Protein 1IFC (pdb70)

GO terms:
  GO:0005324 long-chain fatty acid transmembrane transporter activity (F, IDA)
  GO:0005504 fatty acid binding (F, IDA)
  GO:0045179 apical cortex (C, IDA)
  GO:0005902 microvillus (C, IDA)
  GO:0015908 fatty acid transport (P, IEP)
  GO:0015909 long-chain fatty acid transport (P, IDA)
  GO:0050892 intestinal absorption (P, IDA)
  GO:0006631 fatty acid metabolic process (P, IDA)
  GO:0005504 fatty acid binding (F, TAS)
  GO:0005504 fatty acid binding (F, IPI)
  GO:0036041 long-chain fatty acid binding (F, IDA)

Sequence (131 aa):
AAFFDDGGTTWWKKVVDDRRNNEENNYYEEKKFFMMEEKKMMGGIINNVVVVKKRRKKLLGGAAHHDDNNLLKKLLTTIITTQQEEGGNNKKFFTTVVKKEESSSSNNFFRRNNIIDDVVVVFFEELLGGVVDDFFAAYYSSLLAADDGGTTEELLTTGGTTWWTTMMEEGGNNKKLLVVGGKKFFKKRRVVDDNNGGKKEELLIIAAVVRREEIISSGGNNEELLIIQQTTYYTTYYEEGGVVEEAAKKRRIIFFKKKKEE

Structure (mmCIF, N/CA/C/O backbone):
data_1IFC
#
_entry.id   1IFC
#
_cell.length_a   35.830
_cell.length_b   51.420
_cell.length_c   31.340
_cell.angle_alpha   90.00
_cell.angle_beta   91.44
_cell.angle_gamma   90.00
#
_symmetry.space_group_name_H-M   'P 1 21 1'
#
loop_
_entity.id
_entity.type
_entity.pdbx_description
1 polymer 'INTESTINAL FATTY ACID BINDING PROTEIN'
2 water water
#
loop_
_atom_site.group_PDB
_atom_site.id
_atom_site.type_symbol
_atom_site.label_atom_id
_atom_site.label_alt_id
_atom_site.label_comp_id
_atom_site.label_asym_id
_atom_site.label_entity_id
_atom_site.label_seq_id
_atom_site.pdbx_PDB_ins_code
_atom_site.Cartn_x
_atom_site.Cartn_y
_atom_site.Cartn_z
_atom_site.occupancy
_atom_site.B_iso_or_equiv
_atom_site.auth_seq_id
_atom_site.auth_comp_id
_atom_site.auth_asym_id
_atom_site.auth_atom_id
_atom_site.pdbx_PDB_model_num
ATOM 1 N N A ALA A 1 2 ? -8.122 -3.691 11.350 0.52 65.46 1 ALA A N 1
ATOM 2 N N B ALA A 1 2 ? -8.119 -3.681 11.356 0.48 66.14 1 ALA A N 1
ATOM 3 C CA A ALA A 1 2 ? -7.159 -4.586 10.739 0.52 29.68 1 ALA A CA 1
ATOM 4 C CA B ALA A 1 2 ? -7.160 -4.581 10.758 0.48 29.57 1 ALA A CA 1
ATOM 5 C C A ALA A 1 2 ? -5.927 -3.707 10.485 0.49 14.63 1 ALA A C 1
ATOM 6 C C B ALA A 1 2 ? -5.927 -3.707 10.485 0.49 14.64 1 ALA A C 1
ATOM 7 O O A ALA A 1 2 ? -5.602 -3.002 11.425 0.45 19.87 1 ALA A O 1
ATOM 8 O O B ALA A 1 2 ? -5.598 -3.002 11.422 0.45 19.89 1 ALA A O 1
ATOM 11 N N A PHE A 1 3 ? -5.295 -3.645 9.285 0.52 14.33 2 PHE A N 1
ATOM 12 N N B PHE A 1 3 ? -5.299 -3.645 9.285 0.48 14.31 2 PHE A N 1
ATOM 13 C CA A PHE A 1 3 ? -4.171 -2.684 9.085 0.52 10.59 2 PHE A CA 1
ATOM 14 C CA B PHE A 1 3 ? -4.171 -2.684 9.085 0.48 10.61 2 PHE A CA 1
ATOM 15 C C A PHE A 1 3 ? -4.631 -1.331 8.521 0.50 10.70 2 PHE A C 1
ATOM 16 C C B PHE A 1 3 ? -4.631 -1.331 8.521 0.50 10.71 2 PHE A C 1
ATOM 17 O O A PHE A 1 3 ? -3.900 -0.355 8.502 0.52 11.00 2 PHE A O 1
ATOM 18 O O B PHE A 1 3 ? -3.900 -0.355 8.502 0.48 11.00 2 PHE A O 1
ATOM 33 N N A ASP A 1 4 ? -5.869 -1.259 8.017 0.46 11.12 3 ASP A N 1
ATOM 34 N N B ASP A 1 4 ? -5.869 -1.259 8.017 0.46 11.12 3 ASP A N 1
ATOM 35 C CA A ASP A 1 4 ? -6.408 -0.062 7.359 0.46 10.70 3 ASP A CA 1
ATOM 36 C CA B ASP A 1 4 ? -6.408 -0.062 7.359 0.46 10.70 3 ASP A CA 1
ATOM 37 C C A ASP A 1 4 ? -6.397 1.167 8.208 0.45 11.08 3 ASP A C 1
ATOM 38 C C B ASP A 1 4 ? -6.397 1.167 8.208 0.45 11.08 3 ASP A C 1
ATOM 39 O O A ASP A 1 4 ? -6.797 1.137 9.376 0.48 13.52 3 ASP A O 1
ATOM 40 O O B ASP A 1 4 ? -6.797 1.137 9.376 0.48 13.52 3 ASP A O 1
ATOM 49 N N A GLY A 1 5 ? -5.980 2.283 7.622 0.48 10.07 4 GLY A N 1
ATOM 50 N N B GLY A 1 5 ? -5.980 2.283 7.622 0.48 10.08 4 GLY A N 1
ATOM 51 C CA A GLY A 1 5 ? -6.028 3.491 8.414 0.45 10.33 4 GLY A CA 1
ATOM 52 C CA B GLY A 1 5 ? -6.028 3.486 8.414 0.45 10.32 4 GLY A CA 1
ATOM 53 C C A GLY A 1 5 ? -4.707 4.242 8.555 0.45 7.78 4 GLY A C 1
ATOM 54 C C B GLY A 1 5 ? -4.707 4.242 8.555 0.45 7.78 4 GLY A C 1
ATOM 55 O O A GLY A 1 5 ? -3.726 3.862 7.932 0.48 9.38 4 GLY A O 1
ATOM 56 O O B GLY A 1 5 ? -3.726 3.862 7.932 0.48 9.38 4 GLY A O 1
ATOM 57 N N A THR A 1 6 ? -4.745 5.265 9.373 0.49 7.77 5 THR A N 1
ATOM 58 N N B THR A 1 6 ? -4.745 5.265 9.370 0.49 7.77 5 THR A N 1
ATOM 59 C CA A THR A 1 6 ? -3.590 6.119 9.643 0.50 7.98 5 THR A CA 1
ATOM 60 C CA B THR A 1 6 ? -3.590 6.119 9.639 0.50 8.00 5 THR A CA 1
ATOM 61 C C A THR A 1 6 ? -3.068 5.831 10.999 0.49 9.32 5 THR A C 1
ATOM 62 C C B THR A 1 6 ? -3.072 5.841 10.996 0.49 9.26 5 THR A C 1
ATOM 63 O O A THR A 1 6 ? -3.837 5.738 11.951 0.48 10.31 5 THR A O 1
ATOM 64 O O B THR A 1 6 ? -3.840 5.738 11.951 0.48 10.31 5 THR A O 1
ATOM 71 N N A TRP A 1 7 ? -1.759 5.651 11.071 0.49 7.89 6 TRP A N 1
ATOM 72 N N B TRP A 1 7 ? -1.766 5.682 11.071 0.49 7.79 6 TRP A N 1
ATOM 73 C CA A TRP A 1 7 ? -1.053 5.286 12.296 0.53 7.86 6 TRP A CA 1
ATOM 74 C CA B TRP A 1 7 ? -1.074 5.332 12.305 0.47 8.00 6 TRP A CA 1
ATOM 75 C C A TRP A 1 7 ? 0.050 6.299 12.528 0.49 9.15 6 TRP A C 1
ATOM 76 C C B TRP A 1 7 ? 0.046 6.319 12.528 0.49 9.13 6 TRP A C 1
ATOM 77 O O A TRP A 1 7 ? 0.722 6.664 11.569 0.47 10.73 6 TRP A O 1
ATOM 78 O O B TRP A 1 7 ? 0.726 6.669 11.566 0.47 10.73 6 TRP A O 1
ATOM 99 N N A LYS A 1 8 ? 0.247 6.746 13.768 0.47 8.39 7 LYS A N 1
ATOM 100 N N B LYS A 1 8 ? 0.243 6.762 13.765 0.47 8.42 7 LYS A N 1
ATOM 101 C CA A LYS A 1 8 ? 1.294 7.728 14.066 0.49 7.26 7 LYS A CA 1
ATOM 102 C CA B LYS A 1 8 ? 1.301 7.728 14.066 0.49 7.24 7 LYS A CA 1
ATOM 103 C C A LYS A 1 8 ? 2.189 7.142 15.137 0.50 7.79 7 LYS A C 1
ATOM 104 C C B LYS A 1 8 ? 2.193 7.142 15.137 0.50 7.80 7 LYS A C 1
ATOM 105 O O A LYS A 1 8 ? 1.740 6.597 16.137 0.53 8.03 7 LYS A O 1
ATOM 106 O O B LYS A 1 8 ? 1.740 6.597 16.140 0.47 8.03 7 LYS A O 1
ATOM 117 N N A VAL A 1 9 ? 3.502 7.235 14.924 0.51 7.86 8 VAL A N 1
ATOM 118 N N B VAL A 1 9 ? 3.502 7.235 14.924 0.49 7.85 8 VAL A N 1
ATOM 119 C CA A VAL A 1 9 ? 4.409 6.633 15.861 0.48 6.24 8 VAL A CA 1
ATOM 120 C CA B VAL A 1 9 ? 4.408 6.633 15.864 0.48 6.24 8 VAL A CA 1
ATOM 121 C C A VAL A 1 9 ? 4.252 7.183 17.271 0.44 7.59 8 VAL A C 1
ATOM 122 C C B VAL A 1 9 ? 4.252 7.183 17.271 0.44 7.59 8 VAL A C 1
ATOM 123 O O A VAL A 1 9 ? 4.141 8.386 17.421 0.48 10.19 8 VAL A O 1
ATOM 124 O O B VAL A 1 9 ? 4.141 8.386 17.421 0.48 10.19 8 VAL A O 1
ATOM 131 N N A ASP A 1 10 ? 4.273 6.304 18.264 0.50 7.25 9 ASP A N 1
ATOM 132 N N B ASP A 1 10 ? 4.273 6.304 18.264 0.50 7.25 9 ASP A N 1
ATOM 133 C CA A ASP A 1 10 ? 4.103 6.705 19.652 0.51 9.57 9 ASP A CA 1
ATOM 134 C CA B ASP A 1 10 ? 4.103 6.705 19.652 0.49 9.57 9 ASP A CA 1
ATOM 135 C C A ASP A 1 10 ? 5.380 6.520 20.466 0.44 13.06 9 ASP A C 1
ATOM 136 C C B ASP A 1 10 ? 5.380 6.520 20.466 0.44 13.06 9 ASP A C 1
ATOM 137 O O A ASP A 1 10 ? 5.777 7.389 21.230 0.49 14.11 9 ASP A O 1
ATOM 138 O O B ASP A 1 10 ? 5.777 7.389 21.230 0.49 14.11 9 ASP A O 1
ATOM 147 N N A ARG A 1 11 ? 6.018 5.374 20.306 0.50 8.97 10 ARG A N 1
ATOM 148 N N B ARG A 1 11 ? 6.018 5.374 20.306 0.50 8.97 10 ARG A N 1
ATOM 149 C CA A ARG A 1 11 ? 7.192 5.122 21.068 0.51 9.13 10 ARG A CA 1
ATOM 150 C CA B ARG A 1 11 ? 7.192 5.122 21.068 0.49 9.13 10 ARG A CA 1
ATOM 151 C C A ARG A 1 11 ? 8.050 4.088 20.381 0.49 8.75 10 ARG A C 1
ATOM 152 C C B ARG A 1 11 ? 8.050 4.088 20.381 0.49 8.75 10 ARG A C 1
ATOM 153 O O A ARG A 1 11 ? 7.591 3.312 19.526 0.51 10.27 10 ARG A O 1
ATOM 154 O O B ARG A 1 11 ? 7.591 3.312 19.526 0.49 10.27 10 ARG A O 1
ATOM 169 N N A ASN A 1 12 ? 9.305 4.083 20.779 0.52 8.06 11 ASN A N 1
ATOM 170 N N B ASN A 1 12 ? 9.305 4.083 20.779 0.48 8.06 11 ASN A N 1
ATOM 171 C CA A ASN A 1 12 ? 10.246 3.163 20.193 0.49 7.12 11 ASN A CA 1
ATOM 172 C CA B ASN A 1 12 ? 10.246 3.163 20.193 0.49 7.12 11 ASN A CA 1
ATOM 173 C C A ASN A 1 12 ? 10.910 2.325 21.271 0.47 6.69 11 ASN A C 1
ATOM 174 C C B ASN A 1 12 ? 10.910 2.325 21.271 0.47 6.69 11 ASN A C 1
ATOM 175 O O A ASN A 1 12 ? 10.977 2.757 22.440 0.47 8.72 11 ASN A O 1
ATOM 176 O O B ASN A 1 12 ? 10.977 2.757 22.440 0.47 8.72 11 ASN A O 1
ATOM 185 N N A GLU A 1 13 ? 11.436 1.188 20.870 0.51 6.62 12 GLU A N 1
ATOM 186 N N B GLU A 1 13 ? 11.436 1.188 20.873 0.49 6.62 12 GLU A N 1
ATOM 187 C CA A GLU A 1 13 ? 12.201 0.335 21.779 0.48 8.35 12 GLU A CA 1
ATOM 188 C CA B GLU A 1 13 ? 12.201 0.335 21.779 0.48 8.35 12 GLU A CA 1
ATOM 189 C C A GLU A 1 13 ? 13.484 -0.066 21.052 0.51 8.77 12 GLU A C 1
ATOM 190 C C B GLU A 1 13 ? 13.484 -0.066 21.052 0.49 8.77 12 GLU A C 1
ATOM 191 O O A GLU A 1 13 ? 13.433 -0.627 19.968 0.52 8.79 12 GLU A O 1
ATOM 192 O O B GLU A 1 13 ? 13.433 -0.627 19.968 0.48 8.79 12 GLU A O 1
ATOM 203 N N A ASN A 1 14 ? 14.631 0.289 21.616 0.51 7.27 13 ASN A N 1
ATOM 204 N N B ASN A 1 14 ? 14.631 0.289 21.616 0.49 7.27 13 ASN A N 1
ATOM 205 C CA A ASN A 1 14 ? 15.938 -0.056 21.074 0.48 7.52 13 ASN A CA 1
ATOM 206 C CA B ASN A 1 14 ? 15.938 -0.056 21.074 0.48 7.51 13 ASN A CA 1
ATOM 207 C C A ASN A 1 14 ? 16.194 0.458 19.664 0.48 7.79 13 ASN A C 1
ATOM 208 C C B ASN A 1 14 ? 16.194 0.458 19.664 0.48 7.79 13 ASN A C 1
ATOM 209 O O A ASN A 1 14 ? 17.056 -0.056 18.965 0.50 8.95 13 ASN A O 1
ATOM 210 O O B ASN A 1 14 ? 17.056 -0.056 18.965 0.50 8.95 13 ASN A O 1
ATOM 219 N N A TYR A 1 15 ? 15.478 1.517 19.247 0.53 7.75 14 TYR A N 1
ATOM 220 N N B TYR A 1 15 ? 15.478 1.512 19.247 0.47 7.76 14 TYR A N 1
ATOM 221 C CA A TYR A 1 15 ? 15.636 2.016 17.894 0.51 8.72 14 TYR A CA 1
ATOM 222 C CA B TYR A 1 15 ? 15.633 2.006 17.891 0.49 8.70 14 TYR A CA 1
ATOM 223 C C A TYR A 1 15 ? 16.984 2.659 17.587 0.51 8.03 14 TYR A C 1
ATOM 224 C C B TYR A 1 15 ? 16.976 2.654 17.587 0.49 8.04 14 TYR A C 1
ATOM 225 O O A TYR A 1 15 ? 17.541 2.458 16.516 0.51 8.80 14 TYR A O 1
ATOM 226 O O B TYR A 1 15 ? 17.538 2.463 16.516 0.49 8.79 14 TYR A O 1
ATOM 243 N N A GLU A 1 16 ? 17.530 3.415 18.533 0.52 10.06 15 GLU A N 1
ATOM 244 N N B GLU A 1 16 ? 17.501 3.420 18.536 0.48 9.90 15 GLU A N 1
ATOM 245 C CA A GLU A 1 16 ? 18.836 4.001 18.289 0.50 9.78 15 GLU A CA 1
ATOM 246 C CA B GLU A 1 16 ? 18.790 4.032 18.279 0.50 9.49 15 GLU A CA 1
ATOM 247 C C A GLU A 1 16 ? 19.936 2.926 18.204 0.51 10.99 15 GLU A C 1
ATOM 248 C C B GLU A 1 16 ? 19.907 2.998 18.085 0.49 11.35 15 GLU A C 1
ATOM 249 O O A GLU A 1 16 ? 20.922 3.080 17.499 0.52 11.07 15 GLU A O 1
ATOM 250 O O B GLU A 1 16 ? 20.696 3.168 17.164 0.48 10.22 15 GLU A O 1
ATOM 261 N N A LYS A 1 17 ? 19.775 1.810 18.925 0.50 10.85 16 LYS A N 1
ATOM 262 N N B LYS A 1 17 ? 19.956 1.954 18.944 0.50 10.94 16 LYS A N 1
ATOM 263 C CA A LYS A 1 17 ? 20.754 0.731 18.809 0.53 10.59 16 LYS A CA 1
ATOM 264 C CA B LYS A 1 17 ? 20.946 0.864 18.831 0.47 10.66 16 LYS A CA 1
ATOM 265 C C A LYS A 1 17 ? 20.710 0.093 17.427 0.53 12.66 16 LYS A C 1
ATOM 266 C C B LYS A 1 17 ? 20.801 0.196 17.515 0.47 10.39 16 LYS A C 1
ATOM 267 O O A LYS A 1 17 ? 21.732 -0.277 16.876 0.49 10.34 16 LYS A O 1
ATOM 268 O O B LYS A 1 17 ? 21.743 -0.241 16.867 0.49 10.36 16 LYS A O 1
ATOM 279 N N A PHE A 1 18 ? 19.511 -0.056 16.816 0.50 7.99 17 PHE A N 1
ATOM 280 N N B PHE A 1 18 ? 19.542 0.031 17.127 0.50 9.19 17 PHE A N 1
ATOM 281 C CA A PHE A 1 18 ? 19.331 -0.617 15.476 0.50 6.90 17 PHE A CA 1
ATOM 282 C CA B PHE A 1 18 ? 19.296 -0.575 15.867 0.50 7.17 17 PHE A CA 1
ATOM 283 C C A PHE A 1 18 ? 19.977 0.278 14.401 0.49 7.84 17 PHE A C 1
ATOM 284 C C B PHE A 1 18 ? 19.925 0.304 14.783 0.49 6.73 17 PHE A C 1
ATOM 285 O O A PHE A 1 18 ? 20.713 -0.164 13.496 0.51 7.50 17 PHE A O 1
ATOM 286 O O B PHE A 1 18 ? 20.645 -0.205 13.922 0.49 7.80 17 PHE A O 1
ATOM 301 N N A MET A 1 19 ? 19.701 1.574 14.504 0.51 6.56 18 MET A N 1
ATOM 302 N N B MET A 1 19 ? 19.678 1.625 14.824 0.49 6.36 18 MET A N 1
ATOM 303 C CA A MET A 1 19 ? 20.261 2.566 13.609 0.49 8.08 18 MET A CA 1
ATOM 304 C CA B MET A 1 19 ? 20.246 2.494 13.787 0.49 7.15 18 MET A CA 1
ATOM 305 C C A MET A 1 19 ? 21.780 2.576 13.715 0.48 6.75 18 MET A C 1
ATOM 306 C C B MET A 1 19 ? 21.760 2.530 13.796 0.48 6.97 18 MET A C 1
ATOM 307 O O A MET A 1 19 ? 22.471 2.592 12.709 0.49 9.01 18 MET A O 1
ATOM 308 O O B MET A 1 19 ? 22.395 2.597 12.750 0.49 8.81 18 MET A O 1
ATOM 317 N N A GLU A 1 20 ? 22.269 2.489 14.934 0.52 8.53 19 GLU A N 1
ATOM 318 N N B GLU A 1 20 ? 22.293 2.443 14.981 0.48 8.69 19 GLU A N 1
ATOM 319 C CA A GLU A 1 20 ? 23.722 2.412 15.115 0.52 11.04 19 GLU A CA 1
ATOM 320 C CA B GLU A 1 20 ? 23.743 2.407 15.115 0.48 10.86 19 GLU A CA 1
ATOM 321 C C A GLU A 1 20 ? 24.292 1.193 14.398 0.52 10.30 19 GLU A C 1
ATOM 322 C C B GLU A 1 20 ? 24.306 1.188 14.395 0.48 10.37 19 GLU A C 1
ATOM 323 O O A GLU A 1 20 ? 25.303 1.275 13.696 0.52 10.86 19 GLU A O 1
ATOM 324 O O B GLU A 1 20 ? 25.307 1.275 13.690 0.48 10.83 19 GLU A O 1
ATOM 335 N N A LYS A 1 21 ? 23.640 0.047 14.542 0.50 9.29 20 LYS A N 1
ATOM 336 N N B LYS A 1 21 ? 23.643 0.052 14.539 0.50 9.30 20 LYS A N 1
ATOM 337 C CA A LYS A 1 21 ? 24.076 -1.187 13.890 0.46 10.23 20 LYS A CA 1
ATOM 338 C CA B LYS A 1 21 ? 24.076 -1.182 13.890 0.46 10.23 20 LYS A CA 1
ATOM 339 C C A LYS A 1 21 ? 24.065 -1.069 12.371 0.47 12.40 20 LYS A C 1
ATOM 340 C C B LYS A 1 21 ? 24.065 -1.069 12.371 0.47 12.40 20 LYS A C 1
ATOM 341 O O A LYS A 1 21 ? 24.916 -1.619 11.669 0.51 12.63 20 LYS A O 1
ATOM 342 O O B LYS A 1 21 ? 24.916 -1.619 11.673 0.49 12.63 20 LYS A O 1
ATOM 353 N N A MET A 1 22 ? 23.095 -0.313 11.845 0.47 10.02 21 MET A N 1
ATOM 354 N N B MET A 1 22 ? 23.095 -0.313 11.845 0.47 10.02 21 MET A N 1
ATOM 355 C CA A MET A 1 22 ? 22.913 -0.087 10.423 0.48 9.21 21 MET A CA 1
ATOM 356 C CA B MET A 1 22 ? 22.913 -0.087 10.423 0.48 9.21 21 MET A CA 1
ATOM 357 C C A MET A 1 22 ? 23.969 0.843 9.805 0.47 15.28 21 MET A C 1
ATOM 358 C C B MET A 1 22 ? 23.969 0.843 9.805 0.47 15.28 21 MET A C 1
ATOM 359 O O A MET A 1 22 ? 24.063 0.905 8.581 0.48 16.82 21 MET A O 1
ATOM 360 O O B MET A 1 22 ? 24.063 0.905 8.581 0.48 16.82 21 MET A O 1
ATOM 369 N N A GLY A 1 23 ? 24.702 1.558 10.667 0.49 12.17 22 GLY A N 1
ATOM 370 N N B GLY A 1 23 ? 24.702 1.558 10.667 0.49 12.17 22 GLY A N 1
ATOM 371 C CA A GLY A 1 23 ? 25.753 2.499 10.257 0.50 11.70 22 GLY A CA 1
ATOM 372 C CA B GLY A 1 23 ? 25.753 2.499 10.257 0.50 11.70 22 GLY A CA 1
ATOM 373 C C A GLY A 1 23 ? 25.321 3.964 10.291 0.44 13.47 22 GLY A C 1
ATOM 374 C C B GLY A 1 23 ? 25.321 3.964 10.291 0.44 13.47 22 GLY A C 1
ATOM 375 O O A GLY A 1 23 ? 25.960 4.833 9.686 0.44 16.27 22 GLY A O 1
ATOM 376 O O B GLY A 1 23 ? 25.960 4.833 9.686 0.44 16.27 22 GLY A O 1
ATOM 377 N N A ILE A 1 24 ? 24.238 4.288 10.993 0.50 10.56 23 ILE A N 1
ATOM 378 N N B ILE A 1 24 ? 24.238 4.288 10.993 0.50 10.56 23 ILE A N 1
ATOM 379 C CA A ILE A 1 24 ? 23.756 5.656 11.046 0.51 13.39 23 ILE A CA 1
ATOM 380 C CA B ILE A 1 24 ? 23.756 5.656 11.046 0.49 13.39 23 ILE A CA 1
ATOM 381 C C A ILE A 1 24 ? 24.434 6.438 12.139 0.47 10.75 23 ILE A C 1
ATOM 382 C C B ILE A 1 24 ? 24.434 6.438 12.139 0.47 10.75 23 ILE A C 1
ATOM 383 O O A ILE A 1 24 ? 24.588 5.949 13.258 0.49 12.44 23 ILE A O 1
ATOM 384 O O B ILE A 1 24 ? 24.588 5.949 13.258 0.49 12.44 23 ILE A O 1
ATOM 393 N N A ASN A 1 25 ? 24.873 7.672 11.835 0.46 12.27 24 ASN A N 1
ATOM 394 N N B ASN A 1 25 ? 24.873 7.672 11.835 0.46 12.27 24 ASN A N 1
ATOM 395 C CA A ASN A 1 25 ? 25.578 8.458 12.822 0.51 10.47 24 ASN A CA 1
ATOM 396 C CA B ASN A 1 25 ? 25.578 8.458 12.822 0.49 10.47 24 ASN A CA 1
ATOM 397 C C A ASN A 1 25 ? 24.741 8.993 13.953 0.48 13.76 24 ASN A C 1
ATOM 398 C C B ASN A 1 25 ? 24.741 8.993 13.953 0.48 13.76 24 ASN A C 1
ATOM 399 O O A ASN A 1 25 ? 23.522 9.055 13.865 0.50 12.33 24 ASN A O 1
ATOM 400 O O B ASN A 1 25 ? 23.522 9.055 13.865 0.50 12.33 24 ASN A O 1
ATOM 409 N N A VAL A 1 26 ? 25.409 9.379 15.021 0.49 11.73 25 VAL A N 1
ATOM 410 N N B VAL A 1 26 ? 25.409 9.379 15.021 0.49 11.73 25 VAL A N 1
ATOM 411 C CA A VAL A 1 26 ? 24.756 9.841 16.227 0.45 13.00 25 VAL A CA 1
ATOM 412 C CA B VAL A 1 26 ? 24.756 9.841 16.227 0.45 13.00 25 VAL A CA 1
ATOM 413 C C A VAL A 1 26 ? 23.659 10.890 16.046 0.44 14.16 25 VAL A C 1
ATOM 414 C C B VAL A 1 26 ? 23.659 10.890 16.046 0.44 14.16 25 VAL A C 1
ATOM 415 O O A VAL A 1 26 ? 22.556 10.746 16.581 0.49 14.18 25 VAL A O 1
ATOM 416 O O B VAL A 1 26 ? 22.556 10.746 16.581 0.49 14.18 25 VAL A O 1
ATOM 423 N N A VAL A 1 27 ? 23.966 11.955 15.313 0.49 12.20 26 VAL A N 1
ATOM 424 N N B VAL A 1 27 ? 23.966 11.955 15.313 0.49 12.20 26 VAL A N 1
ATOM 425 C CA A VAL A 1 27 ? 23.028 13.034 15.087 0.53 12.94 26 VAL A CA 1
ATOM 426 C CA B VAL A 1 27 ? 23.028 13.034 15.087 0.47 12.94 26 VAL A CA 1
ATOM 427 C C A VAL A 1 27 ? 21.814 12.546 14.351 0.49 11.28 26 VAL A C 1
ATOM 428 C C B VAL A 1 27 ? 21.814 12.546 14.354 0.49 11.28 26 VAL A C 1
ATOM 429 O O A VAL A 1 27 ? 20.674 12.829 14.761 0.52 14.00 26 VAL A O 1
ATOM 430 O O B VAL A 1 27 ? 20.674 12.829 14.761 0.48 14.00 26 VAL A O 1
ATOM 437 N N A LYS A 1 28 ? 22.037 11.805 13.267 0.50 11.33 27 LYS A N 1
ATOM 438 N N B LYS A 1 28 ? 22.037 11.805 13.270 0.50 11.33 27 LYS A N 1
ATOM 439 C CA A LYS A 1 28 ? 20.963 11.296 12.471 0.53 10.26 27 LYS A CA 1
ATOM 440 C CA B LYS A 1 28 ? 20.963 11.296 12.474 0.47 10.28 27 LYS A CA 1
ATOM 441 C C A LYS A 1 28 ? 20.120 10.278 13.258 0.45 9.59 27 LYS A C 1
ATOM 442 C C B LYS A 1 28 ? 20.120 10.273 13.261 0.45 9.57 27 LYS A C 1
ATOM 443 O O A LYS A 1 28 ? 18.923 10.109 12.969 0.50 11.10 27 LYS A O 1
ATOM 444 O O B LYS A 1 28 ? 18.923 10.104 12.973 0.50 11.11 27 LYS A O 1
ATOM 455 N N A ARG A 1 29 ? 20.708 9.605 14.251 0.50 9.71 28 ARG A N 1
ATOM 456 N N B ARG A 1 29 ? 20.708 9.600 14.257 0.50 9.71 28 ARG A N 1
ATOM 457 C CA A ARG A 1 29 ? 19.940 8.669 15.065 0.52 8.96 28 ARG A CA 1
ATOM 458 C CA B 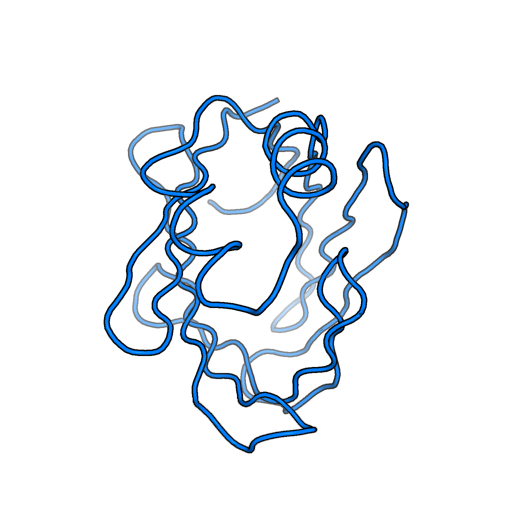ARG A 1 29 ? 19.939 8.664 15.071 0.48 8.98 28 ARG A CA 1
ATOM 459 C C A ARG A 1 29 ? 18.939 9.435 15.905 0.49 9.72 28 ARG A C 1
ATOM 460 C C B ARG A 1 29 ? 18.939 9.435 15.908 0.49 9.78 28 ARG A C 1
ATOM 461 O O A ARG A 1 29 ? 17.788 9.009 16.065 0.51 10.00 28 ARG A O 1
ATOM 462 O O B ARG A 1 29 ? 17.787 9.009 16.087 0.49 9.97 28 ARG A O 1
ATOM 477 N N A LYS A 1 30 ? 19.360 10.566 16.459 0.52 10.06 29 LYS A N 1
ATOM 478 N N B LYS A 1 30 ? 19.378 10.572 16.425 0.48 10.05 29 LYS A N 1
ATOM 479 C CA A LYS A 1 30 ? 18.460 11.394 17.268 0.50 9.39 29 LYS A CA 1
ATOM 480 C CA B LYS A 1 30 ? 18.539 11.461 17.236 0.50 9.94 29 LYS A CA 1
ATOM 481 C C A LYS A 1 30 ? 17.370 11.980 16.403 0.54 11.45 29 LYS A C 1
ATOM 482 C C B LYS A 1 30 ? 17.388 11.970 16.394 0.46 11.09 29 LYS A C 1
ATOM 483 O O A LYS A 1 30 ? 16.229 12.165 16.851 0.52 13.74 29 LYS A O 1
ATOM 484 O O B LYS A 1 30 ? 16.212 11.965 16.807 0.48 14.26 29 LYS A O 1
ATOM 495 N N A LEU A 1 31 ? 17.682 12.299 15.165 0.53 8.54 30 LEU A N 1
ATOM 496 N N B LEU A 1 31 ? 17.689 12.417 15.197 0.47 8.58 30 LEU A N 1
ATOM 497 C CA A LEU A 1 31 ? 16.661 12.829 14.282 0.48 10.09 30 LEU A CA 1
ATOM 498 C CA B LEU A 1 31 ? 16.649 12.880 14.304 0.48 10.01 30 LEU A CA 1
ATOM 499 C C A LEU A 1 31 ? 15.676 11.713 13.912 0.43 10.38 30 LEU A C 1
ATOM 500 C C B LEU A 1 31 ? 15.686 11.734 13.931 0.44 10.37 30 LEU A C 1
ATOM 501 O O A LEU A 1 31 ? 14.458 11.913 13.890 0.49 11.09 30 LEU A O 1
ATOM 502 O O B LEU A 1 31 ? 14.469 11.913 13.884 0.49 11.13 30 LEU A O 1
ATOM 511 N N A GLY A 1 32 ? 16.221 10.536 13.618 0.52 9.70 31 GLY A N 1
ATOM 512 N N B GLY A 1 32 ? 16.238 10.551 13.640 0.48 9.81 31 GLY A N 1
ATOM 513 C CA A GLY A 1 32 ? 15.440 9.379 13.236 0.54 10.00 31 GLY A CA 1
ATOM 514 C CA B GLY A 1 32 ? 15.454 9.399 13.248 0.46 10.01 31 GLY A CA 1
ATOM 515 C C A GLY A 1 32 ? 14.490 8.926 14.323 0.51 9.46 31 GLY A C 1
ATOM 516 C C B GLY A 1 32 ? 14.490 8.936 14.323 0.49 9.43 31 GLY A C 1
ATOM 517 O O A GLY A 1 32 ? 13.375 8.479 14.035 0.49 10.62 31 GLY A O 1
ATOM 518 O O B GLY A 1 32 ? 13.378 8.479 14.031 0.49 10.61 31 GLY A O 1
ATOM 519 N N A ALA A 1 33 ? 14.890 9.039 15.563 0.52 10.50 32 ALA A N 1
ATOM 520 N N B ALA A 1 33 ? 14.890 9.044 15.566 0.48 10.48 32 ALA A N 1
ATOM 521 C CA A ALA A 1 33 ? 14.043 8.597 16.644 0.56 11.63 32 ALA A CA 1
ATOM 522 C CA B ALA A 1 33 ? 14.040 8.597 16.647 0.44 11.64 32 ALA A CA 1
ATOM 523 C C A ALA A 1 33 ? 12.914 9.569 16.920 0.49 8.60 32 ALA A C 1
ATOM 524 C C B ALA A 1 33 ? 12.914 9.569 16.923 0.49 8.62 32 ALA A C 1
ATOM 525 O O A ALA A 1 33 ? 12.008 9.225 17.672 0.50 12.73 32 ALA A O 1
ATOM 526 O O B ALA A 1 33 ? 12.008 9.225 17.672 0.50 12.73 32 ALA A O 1
ATOM 529 N N A HIS A 1 34 ? 12.954 10.777 16.331 0.49 6.38 33 HIS A N 1
ATOM 530 N N B HIS A 1 34 ? 12.965 10.782 16.337 0.49 6.36 33 HIS A N 1
ATOM 531 C CA A HIS A 1 34 ? 11.906 11.770 16.509 0.51 8.47 33 HIS A CA 1
ATOM 532 C CA B HIS A 1 34 ? 11.931 11.785 16.494 0.49 8.41 33 HIS A CA 1
ATOM 533 C C A HIS A 1 34 ? 11.423 12.258 15.175 0.53 7.90 33 HIS A C 1
ATOM 534 C C B HIS A 1 34 ? 11.509 12.237 15.131 0.47 7.82 33 HIS A C 1
ATOM 535 O O A HIS A 1 34 ? 11.267 13.466 14.981 0.53 10.67 33 HIS A O 1
ATOM 536 O O B HIS A 1 34 ? 11.506 13.435 14.824 0.47 10.26 33 HIS A O 1
ATOM 549 N N A ASP A 1 35 ? 11.171 11.307 14.251 0.49 7.73 34 ASP A N 1
ATOM 550 N N B ASP A 1 35 ? 11.167 11.255 14.288 0.49 7.54 34 ASP A N 1
ATOM 551 C CA A ASP A 1 35 ? 10.811 11.595 12.872 0.49 7.09 34 ASP A CA 1
ATOM 552 C CA B ASP A 1 35 ? 10.820 11.548 12.919 0.49 7.17 34 ASP A CA 1
ATOM 553 C C A ASP A 1 35 ? 9.369 11.883 12.518 0.47 6.82 34 ASP A C 1
ATOM 554 C C B ASP A 1 35 ? 9.373 11.898 12.656 0.47 6.71 34 ASP A C 1
ATOM 555 O O A ASP A 1 35 ? 9.082 12.129 11.340 0.52 8.81 34 ASP A O 1
ATOM 556 O O B ASP A 1 35 ? 9.023 12.309 11.563 0.48 8.00 34 ASP A O 1
ATOM 565 N N A ASN A 1 36 ? 8.521 11.805 13.546 0.47 7.50 35 ASN A N 1
ATOM 566 N N B ASN A 1 36 ? 8.525 11.744 13.649 0.47 7.35 35 ASN A N 1
ATOM 567 C CA A ASN A 1 36 ? 7.088 12.032 13.436 0.47 8.22 35 ASN A CA 1
ATOM 568 C CA B ASN A 1 36 ? 7.143 12.088 13.386 0.47 8.68 35 ASN A CA 1
ATOM 569 C C A ASN A 1 36 ? 6.508 11.106 12.409 0.50 9.46 35 ASN A C 1
ATOM 570 C C B ASN A 1 36 ? 6.475 11.245 12.315 0.50 11.05 35 ASN A C 1
ATOM 571 O O A ASN A 1 36 ? 5.655 11.538 11.622 0.49 11.81 35 ASN A O 1
ATOM 572 O O B ASN A 1 36 ? 5.467 11.661 11.741 0.49 10.75 35 ASN A O 1
ATOM 581 N N A LEU A 1 37 ? 6.951 9.872 12.355 0.54 6.20 36 LEU A N 1
ATOM 582 N N B LEU A 1 37 ? 6.980 10.057 12.045 0.46 7.83 36 LEU A N 1
ATOM 583 C CA A LEU A 1 37 ? 6.465 9.029 11.287 0.52 6.17 36 LEU A CA 1
ATOM 584 C CA B LEU A 1 37 ? 6.446 9.163 11.024 0.48 5.77 36 LEU A CA 1
ATOM 585 C C A LEU A 1 37 ? 4.970 8.746 11.353 0.52 8.23 36 LEU A C 1
ATOM 586 C C B LEU A 1 37 ? 4.984 8.787 11.228 0.48 7.94 36 LEU A C 1
ATOM 587 O O A LEU A 1 37 ? 4.452 8.422 12.418 0.52 8.97 36 LEU A O 1
ATOM 588 O O B LEU A 1 37 ? 4.555 8.340 12.299 0.48 8.90 36 LEU A O 1
ATOM 597 N N A LYS A 1 38 ? 4.329 8.844 10.203 0.52 7.11 37 LYS A N 1
ATOM 598 N N B LYS A 1 38 ? 4.278 8.906 10.137 0.48 6.98 37 LYS A N 1
ATOM 599 C CA A LYS A 1 38 ? 2.916 8.566 10.028 0.51 8.31 37 LYS A CA 1
ATOM 600 C CA B LYS A 1 38 ? 2.884 8.566 10.031 0.49 8.25 37 LYS A CA 1
ATOM 601 C C A LYS A 1 38 ? 2.763 7.600 8.866 0.45 8.28 37 LYS A C 1
ATOM 602 C C B LYS A 1 38 ? 2.749 7.600 8.866 0.45 8.37 37 LYS A C 1
ATOM 603 O O A LYS A 1 38 ? 3.342 7.805 7.794 0.51 10.46 37 LYS A O 1
ATOM 604 O O B LYS A 1 38 ? 3.342 7.810 7.800 0.49 10.45 37 LYS A O 1
ATOM 615 N N A LEU A 1 39 ? 1.957 6.551 9.057 0.51 8.16 38 LEU A N 1
ATOM 616 N N B LEU A 1 39 ? 1.946 6.551 9.054 0.49 8.15 38 LEU A N 1
ATOM 617 C CA A LEU A 1 39 ? 1.742 5.605 7.988 0.53 7.22 38 LEU A CA 1
ATOM 618 C CA B LEU A 1 39 ? 1.742 5.599 7.985 0.47 7.21 38 LEU A CA 1
ATOM 619 C C A LEU A 1 39 ? 0.275 5.569 7.666 0.52 8.90 38 LEU A C 1
ATOM 620 C C B LEU A 1 39 ? 0.275 5.569 7.666 0.48 8.89 38 LEU A C 1
ATOM 621 O O A LEU A 1 39 ? -0.529 5.435 8.606 0.52 11.82 38 LEU A O 1
ATOM 622 O O B LEU A 1 39 ? -0.529 5.435 8.606 0.48 11.82 38 LEU A O 1
ATOM 631 N N A THR A 1 40 ? -0.057 5.687 6.397 0.52 7.67 39 THR A N 1
ATOM 632 N N B THR A 1 40 ? -0.057 5.687 6.394 0.48 7.67 39 THR A N 1
ATOM 633 C CA A THR A 1 40 ? -1.452 5.584 5.936 0.49 9.10 39 THR A CA 1
ATOM 634 C CA B THR A 1 40 ? -1.452 5.584 5.936 0.49 9.10 39 THR A CA 1
ATOM 635 C C A THR A 1 40 ? -1.496 4.314 5.100 0.53 9.83 39 THR A C 1
ATOM 636 C C B THR A 1 40 ? -1.496 4.314 5.100 0.47 9.83 39 THR A C 1
ATOM 637 O O A THR A 1 40 ? -0.854 4.257 4.076 0.52 9.81 39 THR A O 1
ATOM 638 O O B THR A 1 40 ? -0.854 4.257 4.076 0.48 9.81 39 THR A O 1
ATOM 645 N N A ILE A 1 41 ? -2.223 3.306 5.545 0.53 8.14 40 ILE A N 1
ATOM 646 N N B ILE A 1 41 ? -2.223 3.306 5.545 0.47 8.14 40 ILE A N 1
ATOM 647 C CA A ILE A 1 41 ? -2.224 2.016 4.875 0.52 9.23 40 ILE A CA 1
ATOM 648 C CA B ILE A 1 41 ? -2.224 2.016 4.875 0.48 9.23 40 ILE A CA 1
ATOM 649 C C A ILE A 1 41 ? -3.546 1.728 4.176 0.49 8.77 40 ILE A C 1
ATOM 650 C C B ILE A 1 41 ? -3.546 1.728 4.176 0.49 8.77 40 ILE A C 1
ATOM 651 O O A ILE A 1 41 ? -4.594 1.846 4.790 0.51 12.09 40 ILE A O 1
ATOM 652 O O B ILE A 1 41 ? -4.598 1.846 4.790 0.49 12.09 40 ILE A O 1
AT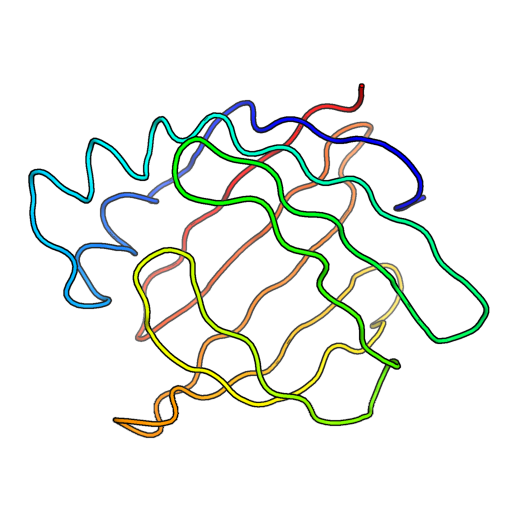OM 661 N N A THR A 1 42 ? -3.485 1.383 2.898 0.52 9.02 41 THR A N 1
ATOM 662 N N B THR A 1 42 ? -3.485 1.383 2.898 0.48 9.02 41 THR A N 1
ATOM 663 C CA A THR A 1 42 ? -4.693 1.023 2.165 0.54 9.64 41 THR A CA 1
ATOM 664 C CA B THR A 1 42 ? -4.693 1.023 2.165 0.46 9.64 41 THR A CA 1
ATOM 665 C C A THR A 1 42 ? -4.413 -0.231 1.372 0.45 11.04 41 THR A C 1
ATOM 666 C C B THR A 1 42 ? -4.413 -0.231 1.372 0.45 11.04 41 THR A C 1
ATOM 667 O O A THR A 1 42 ? -3.303 -0.447 0.887 0.51 11.53 41 THR A O 1
ATOM 668 O O B THR A 1 42 ? -3.303 -0.452 0.887 0.49 11.52 41 THR A O 1
ATOM 675 N N A GLN A 1 43 ? -5.424 -1.054 1.209 0.52 10.07 42 GLN A N 1
ATOM 676 N N B GLN A 1 43 ? -5.424 -1.054 1.209 0.48 10.07 42 GLN A N 1
ATOM 677 C CA A GLN A 1 43 ? -5.228 -2.288 0.482 0.55 13.80 42 GLN A CA 1
ATOM 678 C CA B GLN A 1 43 ? -5.231 -2.288 0.486 0.45 13.80 42 GLN A CA 1
ATOM 679 C C A GLN A 1 43 ? -6.168 -2.360 -0.674 0.50 10.14 42 GLN A C 1
ATOM 680 C C B GLN A 1 43 ? -6.164 -2.360 -0.674 0.50 10.12 42 GLN A C 1
ATOM 681 O O A GLN A 1 43 ? -7.270 -1.830 -0.627 0.53 12.58 42 GLN A O 1
ATOM 682 O O B GLN A 1 43 ? -7.270 -1.830 -0.630 0.47 12.57 42 GLN A O 1
ATOM 693 N N A GLU A 1 44 ? -5.753 -3.018 -1.723 0.49 10.20 43 GLU A N 1
ATOM 694 N N B GLU A 1 44 ? -5.739 -2.998 -1.726 0.49 10.11 43 GLU A N 1
ATOM 695 C CA A GLU A 1 44 ? -6.579 -3.239 -2.891 0.47 10.95 43 GLU A CA 1
ATOM 696 C CA B GLU A 1 44 ? -6.561 -3.203 -2.895 0.47 10.96 43 GLU A CA 1
ATOM 697 C C A GLU A 1 44 ? -6.190 -4.638 -3.339 0.47 13.75 43 GLU A C 1
ATOM 698 C C B GLU A 1 44 ? -6.204 -4.592 -3.352 0.47 13.78 43 GLU A C 1
ATOM 699 O O A GLU A 1 44 ? -5.200 -4.782 -4.038 0.50 13.42 43 GLU A O 1
ATOM 700 O O B GLU A 1 44 ? -5.204 -4.797 -4.026 0.50 13.31 43 GLU A O 1
ATOM 711 N N A GLY A 1 45 ? -6.888 -5.640 -2.798 0.52 17.39 44 GLY A N 1
ATOM 712 N N B GLY A 1 45 ? -6.980 -5.522 -2.823 0.48 18.25 44 GLY A N 1
ATOM 713 C CA A GLY A 1 45 ? -6.593 -7.039 -3.029 0.52 16.45 44 GLY A CA 1
ATOM 714 C CA B GLY A 1 45 ? -6.792 -6.916 -3.048 0.48 18.04 44 GLY A CA 1
ATOM 715 C C A GLY A 1 45 ? -5.345 -7.404 -2.252 0.49 13.30 44 GLY A C 1
ATOM 716 C C B GLY A 1 45 ? -5.489 -7.353 -2.456 0.49 11.07 44 GLY A C 1
ATOM 717 O O A GLY A 1 45 ? -5.200 -7.101 -1.065 0.51 19.40 44 GLY A O 1
ATOM 718 O O B GLY A 1 45 ? -5.234 -7.281 -1.244 0.49 18.40 44 GLY A O 1
ATOM 719 N N A ASN A 1 46 ? -4.411 -8.057 -2.973 0.50 11.14 45 ASN A N 1
ATOM 720 N N B ASN A 1 46 ? -4.643 -7.810 -3.380 0.50 10.51 45 ASN A N 1
ATOM 721 C CA A ASN A 1 46 ? -3.138 -8.437 -2.447 0.50 11.10 45 ASN A CA 1
ATOM 722 C CA B ASN A 1 46 ? -3.363 -8.324 -3.007 0.50 10.05 45 ASN A CA 1
ATOM 723 C C A ASN A 1 46 ? -2.158 -7.260 -2.594 0.51 12.60 45 ASN A C 1
ATOM 724 C C B ASN A 1 46 ? -2.244 -7.265 -2.998 0.49 10.27 45 ASN A C 1
ATOM 725 O O A ASN A 1 46 ? -0.979 -7.389 -2.324 0.52 13.07 45 ASN A O 1
ATOM 726 O O B ASN A 1 46 ? -1.100 -7.620 -2.732 0.48 13.04 45 ASN A O 1
ATOM 735 N N A LYS A 1 47 ? -2.613 -6.108 -3.054 0.50 8.33 46 LYS A N 1
ATOM 736 N N B LYS A 1 47 ? -2.590 -6.016 -3.280 0.50 8.34 46 LYS A N 1
ATOM 737 C CA A LYS A 1 47 ? -1.673 -4.998 -3.173 0.52 10.96 46 LYS A CA 1
ATOM 738 C CA B LYS A 1 47 ? -1.630 -4.895 -3.343 0.48 9.10 46 LYS A CA 1
ATOM 739 C C A LYS A 1 47 ? -1.895 -4.036 -2.017 0.48 8.30 46 LYS A C 1
ATOM 740 C C B LYS A 1 47 ? -1.906 -3.820 -2.293 0.48 8.44 46 LYS A C 1
ATOM 741 O O A LYS A 1 47 ? -3.031 -3.784 -1.585 0.50 10.06 46 LYS A O 1
ATOM 742 O O B LYS A 1 47 ? -3.013 -3.265 -2.177 0.50 10.01 46 LYS A O 1
ATOM 753 N N A PHE A 1 48 ? -0.810 -3.460 -1.519 0.51 8.22 47 PHE A N 1
ATOM 754 N N B PHE A 1 48 ? -0.856 -3.507 -1.541 0.49 8.41 47 PHE A N 1
ATOM 755 C CA A PHE A 1 48 ? -0.879 -2.478 -0.451 0.43 7.12 47 PHE A CA 1
ATOM 756 C CA B PHE A 1 48 ? -0.876 -2.535 -0.457 0.44 6.91 47 PHE A CA 1
ATOM 757 C C A PHE A 1 48 ? -0.247 -1.162 -0.937 0.43 6.98 47 PHE A C 1
ATOM 758 C C B PHE A 1 48 ? -0.139 -1.244 -0.840 0.43 7.58 47 PHE A C 1
ATOM 759 O O A PHE A 1 48 ? 0.639 -1.141 -1.773 0.50 8.60 47 PHE A O 1
ATOM 760 O O B PHE A 1 48 ? 0.930 -1.316 -1.425 0.50 8.18 47 PHE A O 1
ATOM 775 N N A THR A 1 49 ? -0.732 -0.077 -0.379 0.49 8.98 48 THR A N 1
ATOM 776 N N B THR A 1 49 ? -0.726 -0.113 -0.464 0.49 8.36 48 THR A N 1
ATOM 777 C CA A THR A 1 49 ? -0.149 1.213 -0.586 0.52 8.70 48 THR A CA 1
ATOM 778 C CA B THR A 1 49 ? -0.113 1.183 -0.592 0.48 8.80 48 THR A CA 1
ATOM 779 C C A THR A 1 49 ? 0.080 1.712 0.793 0.49 8.53 48 THR A C 1
ATOM 780 C C B THR A 1 49 ? 0.090 1.686 0.799 0.49 8.59 48 THR A C 1
ATOM 781 O O A THR A 1 49 ? -0.880 1.830 1.582 0.49 10.39 48 THR A O 1
ATOM 782 O O B THR A 1 49 ? -0.880 1.825 1.579 0.49 10.41 48 THR A O 1
ATOM 789 N N A VAL A 1 50 ? 1.315 1.980 1.137 0.52 8.22 49 VAL A N 1
ATOM 790 N N B VAL A 1 50 ? 1.318 1.964 1.153 0.48 8.26 49 VAL A N 1
ATOM 791 C CA A VAL A 1 50 ? 1.648 2.499 2.478 0.54 7.96 49 VAL A CA 1
ATOM 792 C CA B VAL A 1 50 ? 1.651 2.494 2.484 0.46 7.90 49 VAL A CA 1
ATOM 793 C C A VAL A 1 50 ? 2.245 3.856 2.243 0.50 10.79 49 VAL A C 1
ATOM 794 C C B VAL A 1 50 ? 2.242 3.856 2.240 0.50 10.80 49 VAL A C 1
ATOM 795 O O A VAL A 1 50 ? 3.319 3.944 1.629 0.52 13.37 49 VAL A O 1
ATOM 796 O O B VAL A 1 50 ? 3.309 3.954 1.610 0.48 13.42 49 VAL A O 1
ATOM 803 N N A LYS A 1 51 ? 1.548 4.895 2.641 0.48 9.59 50 LYS A N 1
ATOM 804 N N B LYS A 1 51 ? 1.548 4.895 2.647 0.48 9.60 50 LYS A N 1
ATOM 805 C CA A LYS A 1 51 ? 2.054 6.247 2.494 0.51 9.78 50 LYS A CA 1
ATOM 806 C CA B LYS A 1 51 ? 2.054 6.247 2.494 0.49 9.78 50 LYS A CA 1
ATOM 807 C C A LYS A 1 51 ? 2.803 6.592 3.725 0.52 12.33 50 LYS A C 1
ATOM 808 C C B LYS A 1 51 ? 2.807 6.592 3.725 0.48 12.33 50 LYS A C 1
ATOM 809 O O A LYS A 1 51 ? 2.231 6.561 4.824 0.50 11.73 50 LYS A O 1
ATOM 810 O O B LYS A 1 51 ? 2.231 6.561 4.824 0.50 11.73 50 LYS A O 1
ATOM 821 N N A GLU A 1 52 ? 4.093 6.864 3.556 0.51 9.57 51 GLU A N 1
ATOM 822 N N B GLU A 1 52 ? 4.097 6.864 3.556 0.49 9.57 51 GLU A N 1
ATOM 823 C CA A GLU A 1 52 ? 4.946 7.224 4.649 0.50 10.86 51 GLU A CA 1
ATOM 824 C CA B GLU A 1 52 ? 4.950 7.214 4.649 0.50 10.88 51 GLU A CA 1
ATOM 825 C C A GLU A 1 52 ? 5.134 8.715 4.677 0.49 11.12 51 GLU A C 1
ATOM 826 C C B GLU A 1 52 ? 5.138 8.710 4.677 0.49 11.12 51 GLU A C 1
ATOM 827 O O A GLU A 1 52 ? 5.540 9.296 3.675 0.49 14.98 51 GLU A O 1
ATOM 828 O O B GLU A 1 52 ? 5.544 9.291 3.675 0.49 15.00 51 GLU A O 1
ATOM 839 N N A SER A 1 53 ? 4.881 9.337 5.805 0.49 8.82 52 SER A N 1
ATOM 840 N N B SER A 1 53 ? 4.885 9.332 5.805 0.49 8.82 52 SER A N 1
ATOM 841 C CA A SER A 1 53 ? 5.110 10.762 5.911 0.52 9.55 52 SER A CA 1
ATOM 842 C CA B SER A 1 53 ? 5.110 10.762 5.911 0.48 9.55 52 SER A CA 1
ATOM 843 C C A SER A 1 53 ? 5.920 11.014 7.174 0.48 10.47 52 SER A C 1
ATOM 844 C C B SER A 1 53 ? 5.920 11.014 7.174 0.48 10.46 52 SER A C 1
ATOM 845 O O A SER A 1 53 ? 5.554 10.571 8.267 0.51 12.07 52 SER A O 1
ATOM 846 O O B SER A 1 53 ? 5.554 10.571 8.267 0.49 12.07 52 SER A O 1
ATOM 851 N N A SER A 1 54 ? 7.063 11.682 7.045 0.50 9.81 53 SER A N 1
ATOM 852 N N B SER A 1 54 ? 7.059 11.687 7.049 0.50 9.81 53 SER A N 1
ATOM 853 C CA A SER A 1 54 ? 7.892 11.934 8.208 0.51 8.55 53 SER A CA 1
ATOM 854 C CA B SER A 1 54 ? 7.888 11.939 8.214 0.49 8.55 53 SER A CA 1
ATOM 855 C C A SER A 1 54 ? 8.642 13.235 7.998 0.51 11.09 53 SER A C 1
ATOM 856 C C B SER A 1 54 ? 8.667 13.219 7.988 0.49 11.16 53 SER A C 1
ATOM 857 O O A SER A 1 54 ? 8.443 13.883 6.983 0.52 11.28 53 SER A O 1
ATOM 858 O O B SER A 1 54 ? 8.544 13.816 6.930 0.48 11.45 53 SER A O 1
ATOM 863 N N A ASN A 1 55 ? 9.484 13.579 8.953 0.51 10.10 54 ASN A N 1
ATOM 864 N N B ASN A 1 55 ? 9.473 13.595 8.969 0.49 10.02 54 ASN A N 1
ATOM 865 C CA A ASN A 1 55 ? 10.289 14.808 8.797 0.50 11.67 54 ASN A CA 1
ATOM 866 C CA B ASN A 1 55 ? 10.311 14.798 8.800 0.50 11.63 54 ASN A CA 1
ATOM 867 C C A ASN A 1 55 ? 11.272 14.669 7.666 0.50 13.07 54 ASN A C 1
ATOM 868 C C B ASN A 1 55 ? 11.301 14.602 7.678 0.50 11.94 54 ASN A C 1
ATOM 869 O O A ASN A 1 55 ? 11.812 15.667 7.165 0.52 18.88 54 ASN A O 1
ATOM 870 O O B ASN A 1 55 ? 11.842 15.574 7.121 0.48 18.45 54 ASN A O 1
ATOM 879 N N A PHE A 1 56 ? 11.568 13.451 7.262 0.50 11.85 55 PHE A N 1
ATOM 880 N N B PHE A 1 56 ? 11.609 13.363 7.331 0.50 12.70 55 PHE A N 1
ATOM 881 C CA A PHE A 1 56 ? 12.548 13.235 6.218 0.52 14.96 55 PHE A CA 1
ATOM 882 C CA B PHE A 1 56 ? 12.582 13.147 6.281 0.48 15.36 55 PHE A CA 1
ATOM 883 C C A PHE A 1 56 ? 12.027 13.199 4.837 0.52 14.70 55 PHE A C 1
ATOM 884 C C B PHE A 1 56 ? 12.040 13.214 4.896 0.48 13.71 55 PHE A C 1
ATOM 885 O O A PHE A 1 56 ? 12.756 13.528 3.913 0.51 16.94 55 PHE A O 1
ATOM 886 O O B PHE A 1 56 ? 12.704 13.718 4.004 0.49 16.97 55 PHE A O 1
ATOM 901 N N A ARG A 1 57 ? 10.831 12.643 4.677 0.48 11.62 56 ARG A N 1
ATOM 902 N N B ARG A 1 57 ? 10.877 12.587 4.696 0.48 12.20 56 ARG A N 1
ATOM 903 C CA A ARG A 1 57 ? 10.294 12.448 3.352 0.46 11.15 56 ARG A CA 1
ATOM 904 C CA B ARG A 1 57 ? 10.304 12.453 3.374 0.46 11.15 56 ARG A CA 1
ATOM 905 C C A ARG A 1 57 ? 8.847 12.067 3.377 0.50 10.33 56 ARG A C 1
ATOM 906 C C B ARG A 1 57 ? 8.854 12.073 3.390 0.50 10.41 56 ARG A C 1
ATOM 907 O O A ARG A 1 57 ? 8.290 11.713 4.411 0.51 13.94 56 ARG A O 1
ATOM 908 O O B ARG A 1 57 ? 8.294 11.702 4.414 0.49 13.93 56 ARG A O 1
ATOM 923 N N A ASN A 1 58 ? 8.267 12.145 2.212 0.52 10.72 57 ASN A N 1
ATOM 924 N N B ASN A 1 58 ? 8.274 12.150 2.221 0.48 10.71 57 ASN A N 1
ATOM 925 C CA A ASN A 1 58 ? 6.900 11.779 2.014 0.49 10.97 57 ASN A CA 1
ATOM 926 C CA B ASN A 1 58 ? 6.904 11.779 2.017 0.49 10.94 57 ASN A CA 1
ATOM 927 C C A ASN A 1 58 ? 6.900 10.926 0.752 0.48 18.13 57 ASN A C 1
ATOM 928 C C B ASN A 1 58 ? 6.903 10.926 0.752 0.48 18.16 57 ASN A C 1
ATOM 929 O O A ASN A 1 58 ? 7.215 11.425 -0.326 0.49 20.30 57 ASN A O 1
ATOM 930 O O B ASN A 1 58 ? 7.215 11.425 -0.326 0.49 20.3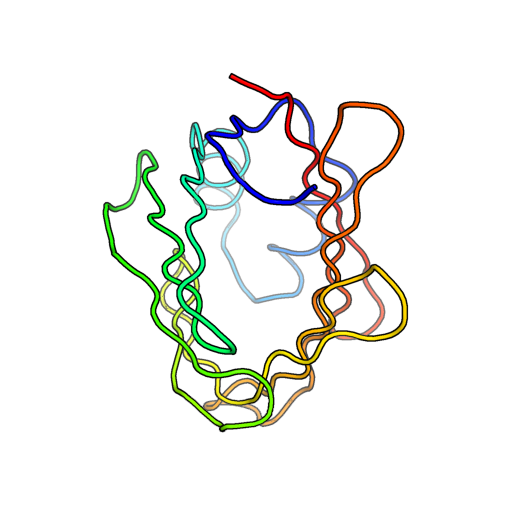0 57 ASN A O 1
ATOM 939 N N A ILE A 1 59 ? 6.643 9.641 0.908 0.55 11.11 58 ILE A N 1
ATOM 940 N N B ILE A 1 59 ? 6.646 9.641 0.908 0.45 11.12 58 ILE A N 1
ATOM 941 C CA A ILE A 1 59 ? 6.681 8.751 -0.200 0.58 11.24 58 ILE A CA 1
ATOM 942 C CA B ILE A 1 59 ? 6.681 8.751 -0.200 0.42 11.24 58 ILE A CA 1
ATOM 943 C C A ILE A 1 59 ? 5.574 7.702 -0.097 0.46 12.27 58 ILE A C 1
ATOM 944 C C B ILE A 1 59 ? 5.574 7.702 -0.097 0.46 12.28 58 ILE A C 1
ATOM 945 O O A ILE A 1 59 ? 5.070 7.373 0.990 0.53 15.53 58 ILE A O 1
ATOM 946 O O B ILE A 1 59 ? 5.070 7.373 0.990 0.47 15.53 58 ILE A O 1
ATOM 955 N N A ASP A 1 60 ? 5.212 7.193 -1.256 0.51 11.91 59 ASP A N 1
ATOM 956 N N B ASP A 1 60 ? 5.212 7.193 -1.256 0.49 11.91 59 ASP A N 1
ATOM 957 C CA A ASP A 1 60 ? 4.211 6.149 -1.294 0.49 11.99 59 ASP A CA 1
ATOM 958 C CA B ASP A 1 60 ? 4.211 6.149 -1.294 0.49 11.99 59 ASP A CA 1
ATOM 959 C C A ASP A 1 60 ? 4.958 4.859 -1.510 0.52 11.68 59 ASP A C 1
ATOM 960 C C B ASP A 1 60 ? 4.958 4.859 -1.510 0.48 11.68 59 ASP A C 1
ATOM 961 O O A ASP A 1 60 ? 5.873 4.828 -2.346 0.52 16.89 59 ASP A O 1
ATOM 962 O O B ASP A 1 60 ? 5.873 4.828 -2.346 0.48 16.89 59 ASP A O 1
ATOM 971 N N A VAL A 1 61 ? 4.632 3.825 -0.755 0.54 9.31 60 VAL A N 1
ATOM 972 N N B VAL A 1 61 ? 4.632 3.825 -0.755 0.46 9.31 60 VAL A N 1
ATOM 973 C CA A VAL A 1 61 ? 5.264 2.545 -0.918 0.54 8.52 60 VAL A CA 1
ATOM 974 C CA B VAL A 1 61 ? 5.264 2.545 -0.918 0.46 8.52 60 VAL A CA 1
ATOM 975 C C A VAL A 1 61 ? 4.196 1.594 -1.403 0.49 9.27 60 VAL A C 1
ATOM 976 C C B VAL A 1 61 ? 4.196 1.594 -1.403 0.49 9.27 60 VAL A C 1
ATOM 977 O O A VAL A 1 61 ? 3.185 1.388 -0.714 0.55 11.26 60 VAL A O 1
ATOM 978 O O B VAL A 1 61 ? 3.185 1.388 -0.714 0.45 11.26 60 VAL A O 1
ATOM 985 N N A VAL A 1 62 ? 4.400 0.997 -2.566 0.52 7.90 61 VAL A N 1
ATOM 986 N N B VAL A 1 62 ? 4.400 0.997 -2.566 0.48 7.90 61 VAL A N 1
ATOM 987 C CA A VAL A 1 62 ? 3.399 0.098 -3.139 0.52 6.69 61 VAL A CA 1
ATOM 988 C CA B VAL A 1 62 ? 3.399 0.098 -3.139 0.48 6.69 61 VAL A CA 1
ATOM 989 C C A VAL A 1 62 ? 3.961 -1.260 -3.374 0.50 8.41 61 VAL A C 1
ATOM 990 C C B VAL A 1 62 ? 3.961 -1.260 -3.374 0.50 8.41 61 VAL A C 1
ATOM 991 O O A VAL A 1 62 ? 5.047 -1.373 -3.953 0.47 8.08 61 VAL A O 1
ATOM 992 O O B VAL A 1 62 ? 5.047 -1.373 -3.953 0.47 8.08 61 VAL A O 1
ATOM 999 N N A PHE A 1 63 ? 3.294 -2.298 -2.923 0.52 8.46 62 PHE A N 1
ATOM 1000 N N B PHE A 1 63 ? 3.294 -2.298 -2.923 0.48 8.46 62 PHE A N 1
ATOM 1001 C CA A PHE A 1 63 ? 3.794 -3.635 -3.133 0.53 9.84 62 PHE A CA 1
ATOM 1002 C CA B PHE A 1 63 ? 3.794 -3.635 -3.133 0.47 9.84 62 PHE A CA 1
ATOM 1003 C C A PHE A 1 63 ? 2.660 -4.633 -3.245 0.48 9.09 62 PHE A C 1
ATOM 1004 C C B PHE A 1 63 ? 2.660 -4.633 -3.245 0.48 9.09 62 PHE A C 1
ATOM 1005 O O A PHE A 1 63 ? 1.550 -4.412 -2.722 0.52 10.27 62 PHE A O 1
ATOM 1006 O O B PHE A 1 63 ? 1.550 -4.412 -2.722 0.48 10.27 62 PHE A O 1
ATOM 1021 N N A GLU A 1 64 ? 2.934 -5.723 -3.925 0.49 7.91 63 GLU A N 1
ATOM 1022 N N B GLU A 1 64 ? 2.934 -5.723 -3.925 0.49 7.91 63 GLU A N 1
ATOM 1023 C CA A GLU A 1 64 ? 2.002 -6.844 -3.994 0.48 8.09 63 GLU A CA 1
ATOM 1024 C CA B GLU A 1 64 ? 2.002 -6.844 -3.994 0.48 8.09 63 GLU A CA 1
ATOM 1025 C C A GLU A 1 64 ? 2.524 -7.923 -3.073 0.50 9.80 63 GLU A C 1
ATOM 1026 C C B GLU A 1 64 ? 2.524 -7.923 -3.073 0.50 9.80 63 GLU A C 1
ATOM 1027 O O A GLU A 1 64 ? 3.736 -8.227 -3.083 0.52 8.66 63 GLU A O 1
ATOM 1028 O O B GLU A 1 64 ? 3.736 -8.227 -3.083 0.48 8.66 63 GLU A O 1
ATOM 1039 N N A LEU A 1 65 ? 1.683 -8.540 -2.215 0.52 8.45 64 LEU A N 1
ATOM 1040 N N B LEU A 1 65 ? 1.683 -8.540 -2.215 0.48 8.45 64 LEU A N 1
ATOM 1041 C CA A LEU A 1 65 ? 2.160 -9.589 -1.344 0.49 7.25 64 LEU A CA 1
ATOM 1042 C CA B LEU A 1 65 ? 2.160 -9.589 -1.344 0.49 7.25 64 LEU A CA 1
ATOM 1043 C C A LEU A 1 65 ? 2.850 -10.700 -2.143 0.49 8.67 64 LEU A C 1
ATOM 1044 C C B LEU A 1 65 ? 2.850 -10.700 -2.143 0.49 8.67 64 LEU A C 1
ATOM 1045 O O A LEU A 1 65 ? 2.309 -11.127 -3.167 0.48 10.13 64 LEU A O 1
ATOM 1046 O O B LEU A 1 65 ? 2.309 -11.127 -3.167 0.48 10.13 64 LEU A O 1
ATOM 1055 N N A GLY A 1 66 ? 4.025 -11.126 -1.685 0.52 10.17 65 GLY A N 1
ATOM 1056 N N B GLY A 1 66 ? 4.025 -11.126 -1.685 0.48 10.17 65 GLY A N 1
ATOM 1057 C CA A GLY A 1 66 ? 4.768 -12.206 -2.334 0.53 10.81 65 GLY A CA 1
ATOM 1058 C CA B GLY A 1 66 ? 4.768 -12.206 -2.334 0.47 10.81 65 GLY A CA 1
ATOM 1059 C C A GLY A 1 66 ? 5.565 -11.805 -3.574 0.48 11.78 65 GLY A C 1
ATOM 1060 C C B GLY A 1 66 ? 5.565 -11.805 -3.574 0.48 11.78 65 GLY A C 1
ATOM 1061 O O A GLY A 1 66 ? 6.218 -12.654 -4.182 0.53 12.94 65 GLY A O 1
ATOM 1062 O O B GLY A 1 66 ? 6.218 -12.654 -4.182 0.47 12.94 65 GLY A O 1
ATOM 1063 N N A VAL A 1 67 ? 5.518 -10.530 -3.969 0.52 7.96 66 VAL A N 1
ATOM 1064 N N B VAL A 1 67 ? 5.518 -10.530 -3.969 0.48 7.96 66 VAL A N 1
ATOM 1065 C CA A VAL A 1 67 ? 6.242 -10.093 -5.160 0.55 10.26 66 VAL A CA 1
ATOM 1066 C CA B VAL A 1 67 ? 6.242 -10.093 -5.160 0.45 10.26 66 VAL A CA 1
ATOM 1067 C C A VAL A 1 67 ? 7.400 -9.193 -4.740 0.48 9.72 66 VAL A C 1
ATOM 1068 C C B VAL A 1 67 ? 7.400 -9.193 -4.740 0.48 9.72 66 VAL A C 1
ATOM 1069 O O A VAL A 1 67 ? 7.219 -8.191 -4.060 0.49 9.53 66 VAL A O 1
ATOM 1070 O O B VAL A 1 67 ? 7.219 -8.191 -4.060 0.49 9.53 66 VAL A O 1
ATOM 1077 N N A ASP A 1 68 ? 8.611 -9.548 -5.135 0.48 9.66 67 ASP A N 1
ATOM 1078 N N B ASP A 1 68 ? 8.611 -9.548 -5.135 0.48 9.66 67 ASP A N 1
ATOM 1079 C CA A ASP A 1 68 ? 9.740 -8.761 -4.699 0.52 8.97 67 ASP A CA 1
ATOM 1080 C CA B ASP A 1 68 ? 9.740 -8.761 -4.699 0.48 8.98 67 ASP A CA 1
ATOM 1081 C C A ASP A 1 68 ? 9.742 -7.373 -5.225 0.53 8.56 67 ASP A C 1
ATOM 1082 C C B ASP A 1 68 ? 9.739 -7.373 -5.225 0.47 8.56 67 ASP A C 1
ATOM 1083 O O A ASP A 1 68 ? 9.243 -7.090 -6.328 0.51 10.41 67 ASP A O 1
ATOM 1084 O O B ASP A 1 68 ? 9.243 -7.090 -6.328 0.49 10.41 67 ASP A O 1
ATOM 1093 N N A PHE A 1 69 ? 10.250 -6.443 -4.430 0.50 8.82 68 PHE A N 1
ATOM 1094 N N B PHE A 1 69 ? 10.243 -6.443 -4.427 0.50 8.82 68 PHE A N 1
ATOM 1095 C CA A PHE A 1 69 ? 10.291 -5.029 -4.815 0.48 8.83 68 PHE A CA 1
ATOM 1096 C CA B PHE A 1 69 ? 10.281 -5.029 -4.812 0.48 8.86 68 PHE A CA 1
ATOM 1097 C C A PHE A 1 69 ? 11.457 -4.340 -4.141 0.51 9.46 68 PHE A C 1
ATOM 1098 C C B PHE A 1 69 ? 11.450 -4.340 -4.141 0.49 9.47 68 PHE A C 1
ATOM 1099 O O A PHE A 1 69 ? 12.072 -4.895 -3.227 0.49 11.35 68 PHE A O 1
ATOM 1100 O O B PHE A 1 69 ? 12.076 -4.905 -3.239 0.49 11.38 68 PHE A O 1
ATOM 1115 N N A ALA A 1 70 ? 11.721 -3.116 -4.568 0.55 10.88 69 ALA A N 1
ATOM 1116 N N B ALA A 1 70 ? 11.710 -3.116 -4.552 0.45 10.72 69 ALA A N 1
ATOM 1117 C CA A ALA A 1 70 ? 12.794 -2.304 -4.029 0.53 10.31 69 ALA A CA 1
ATOM 1118 C CA B ALA A 1 70 ? 12.801 -2.334 -4.004 0.47 10.05 69 ALA A CA 1
ATOM 1119 C C A ALA A 1 70 ? 12.268 -1.224 -3.095 0.50 11.88 69 ALA A C 1
ATOM 1120 C C B ALA A 1 70 ? 12.283 -1.219 -3.117 0.50 11.75 69 ALA A C 1
ATOM 1121 O O A ALA A 1 70 ? 11.310 -0.509 -3.383 0.51 12.61 69 ALA A O 1
ATOM 1122 O O B ALA A 1 70 ? 11.384 -0.489 -3.496 0.49 13.21 69 ALA A O 1
ATOM 1125 N N A TYR A 1 71 ? 12.898 -1.105 -1.930 0.51 10.95 70 TYR A N 1
ATOM 1126 N N B TYR A 1 71 ? 12.870 -1.085 -1.923 0.49 10.70 70 TYR A N 1
ATOM 1127 C CA A TYR A 1 71 ? 12.486 -0.134 -0.955 0.52 13.10 70 TYR A CA 1
ATOM 1128 C CA B TYR A 1 71 ? 12.475 -0.072 -0.974 0.48 13.10 70 TYR A CA 1
ATOM 1129 C C A TYR A 1 71 ? 13.698 0.452 -0.282 0.49 10.14 70 TYR A C 1
ATOM 1130 C C B TYR A 1 71 ? 13.729 0.519 -0.379 0.49 10.03 70 TYR A C 1
ATOM 1131 O O A TYR A 1 71 ? 14.580 -0.298 0.063 0.50 13.17 70 TYR A O 1
ATOM 1132 O O B TYR A 1 71 ? 14.694 -0.185 -0.229 0.50 13.83 70 TYR A O 1
ATOM 1149 N N A SER A 1 72 ? 13.695 1.774 -0.047 0.54 13.14 71 SER A N 1
ATOM 1150 N N B SER A 1 72 ? 13.681 1.805 -0.019 0.46 13.03 71 SER A N 1
ATOM 1151 C CA A SER A 1 72 ? 14.761 2.417 0.667 0.58 14.68 71 SER A CA 1
ATOM 1152 C CA B SER A 1 72 ? 14.768 2.442 0.655 0.42 14.61 71 SER A CA 1
ATOM 1153 C C A SER A 1 72 ? 14.285 2.931 2.008 0.53 18.20 71 SER A C 1
ATOM 1154 C C B SER A 1 72 ? 14.296 2.946 1.999 0.47 18.05 71 SER A C 1
ATOM 1155 O O A SER A 1 72 ? 13.242 3.573 2.146 0.53 18.04 71 SER A O 1
ATOM 1156 O O B SER A 1 72 ? 13.249 3.579 2.137 0.47 18.07 71 SER A O 1
ATOM 1161 N N A LEU A 1 73 ? 15.097 2.694 3.011 0.43 17.72 72 LEU A N 1
ATOM 1162 N N B LEU A 1 73 ? 15.101 2.699 3.004 0.43 17.82 72 LEU A N 1
ATOM 1163 C CA A LEU A 1 73 ? 14.862 3.244 4.317 0.51 15.31 72 LEU A CA 1
ATOM 1164 C CA B LEU A 1 73 ? 14.862 3.239 4.314 0.49 15.33 72 LEU A CA 1
ATOM 1165 C C A LEU A 1 73 ? 15.096 4.751 4.201 0.46 15.77 72 LEU A C 1
ATOM 1166 C C B LEU A 1 73 ? 15.092 4.746 4.201 0.46 15.77 72 LEU A C 1
ATOM 1167 O O A LEU A 1 73 ? 15.761 5.260 3.271 0.49 18.58 72 LEU A O 1
ATOM 1168 O O B LEU A 1 73 ? 15.761 5.255 3.271 0.49 18.60 72 LEU A O 1
ATOM 1177 N N A ALA A 1 74 ? 14.523 5.471 5.175 0.47 22.38 73 ALA A N 1
ATOM 1178 N N B ALA A 1 74 ? 14.523 5.466 5.175 0.47 22.38 73 ALA A N 1
ATOM 1179 C CA A ALA A 1 74 ? 14.610 6.921 5.247 0.50 24.02 73 ALA A CA 1
ATOM 1180 C CA B ALA A 1 74 ? 14.610 6.921 5.247 0.50 24.03 73 ALA A CA 1
ATOM 1181 C C A ALA A 1 74 ? 16.038 7.409 5.153 0.51 42.75 73 ALA A C 1
ATOM 1182 C C B ALA A 1 74 ? 16.038 7.409 5.153 0.49 42.75 73 ALA A C 1
ATOM 1183 O O A ALA A 1 74 ? 16.311 8.417 4.499 0.50 31.59 73 ALA A O 1
ATOM 1184 O O B ALA A 1 74 ? 16.311 8.417 4.499 0.50 31.59 73 ALA A O 1
ATOM 1187 N N A ASP A 1 75 ? 16.941 6.664 5.796 0.35 25.23 74 ASP A N 1
ATOM 1188 N N B ASP A 1 75 ? 16.941 6.664 5.796 0.35 25.23 74 ASP A N 1
ATOM 1189 C CA A ASP A 1 75 ? 18.365 6.946 5.833 0.49 42.49 74 ASP A CA 1
ATOM 1190 C CA B ASP A 1 75 ? 18.365 6.946 5.833 0.49 42.49 74 ASP A CA 1
ATOM 1191 C C A ASP A 1 75 ? 19.061 6.869 4.483 0.51 31.38 74 ASP A C 1
ATOM 1192 C C B ASP A 1 75 ? 19.061 6.869 4.483 0.49 31.38 74 ASP A C 1
ATOM 1193 O O A ASP A 1 75 ? 20.145 7.414 4.295 0.44 42.29 74 ASP A O 1
ATOM 1194 O O B ASP A 1 75 ? 20.145 7.414 4.295 0.44 42.29 74 ASP A O 1
ATOM 1203 N N A GLY A 1 76 ? 18.444 6.165 3.531 0.36 26.25 75 GLY A N 1
ATOM 1204 N N B GLY A 1 76 ? 18.444 6.165 3.531 0.36 26.25 75 GLY A N 1
ATOM 1205 C CA A GLY A 1 76 ? 18.998 5.995 2.190 0.38 14.97 75 GLY A CA 1
ATOM 1206 C CA B GLY A 1 76 ? 18.998 5.995 2.190 0.38 14.97 75 GLY A CA 1
ATOM 1207 C C A GLY A 1 76 ? 19.423 4.540 1.861 0.44 13.79 75 GLY A C 1
ATOM 1208 C C B GLY A 1 76 ? 19.423 4.540 1.861 0.44 13.79 75 GLY A C 1
ATOM 1209 O O A GLY A 1 76 ? 19.711 4.206 0.717 0.48 21.86 75 GLY A O 1
ATOM 1210 O O B GLY A 1 76 ? 19.715 4.206 0.717 0.48 21.86 75 GLY A O 1
ATOM 1211 N N A THR A 1 77 ? 19.459 3.671 2.841 0.47 16.15 76 THR A N 1
ATOM 1212 N N B THR A 1 77 ? 19.459 3.671 2.841 0.47 16.15 76 THR A N 1
ATOM 1213 C CA A THR A 1 77 ? 19.832 2.293 2.594 0.50 19.09 76 THR A CA 1
ATOM 1214 C CA B THR A 1 77 ? 19.832 2.293 2.594 0.50 19.09 76 THR A CA 1
ATOM 1215 C C A THR A 1 77 ? 18.825 1.609 1.676 0.51 14.08 76 THR A C 1
ATOM 1216 C C B THR A 1 77 ? 18.825 1.609 1.676 0.49 14.08 76 THR A C 1
ATOM 1217 O O A THR A 1 77 ? 17.634 1.579 1.989 0.53 15.00 76 THR A O 1
ATOM 1218 O O B THR A 1 77 ? 17.634 1.579 1.989 0.47 14.99 76 THR A O 1
ATOM 1225 N N A GLU A 1 78 ? 19.315 1.018 0.595 0.46 11.97 77 GLU A N 1
ATOM 1226 N N B GLU A 1 78 ? 19.315 1.018 0.595 0.46 11.98 77 GLU A N 1
ATOM 1227 C CA A GLU A 1 78 ? 18.427 0.303 -0.338 0.46 10.47 77 GLU A CA 1
ATOM 1228 C CA B GLU A 1 78 ? 18.430 0.303 -0.338 0.46 10.46 77 GLU A CA 1
ATOM 1229 C C A GLU A 1 78 ? 18.263 -1.162 0.056 0.51 10.23 77 GLU A C 1
ATOM 1230 C C B GLU A 1 78 ? 18.264 -1.162 0.053 0.49 10.23 77 GLU A C 1
ATOM 1231 O O A GLU A 1 78 ? 19.225 -1.872 0.335 0.49 10.41 77 GLU A O 1
ATOM 1232 O O B GLU A 1 78 ? 19.229 -1.877 0.335 0.49 10.41 77 GLU A O 1
ATOM 1243 N N A LEU A 1 79 ? 17.021 -1.645 0.028 0.51 9.67 78 LEU A N 1
ATOM 1244 N N B LEU A 1 79 ? 17.028 -1.645 0.025 0.49 9.69 78 LEU A N 1
ATOM 1245 C CA A LEU A 1 79 ? 16.685 -3.018 0.335 0.49 7.70 78 LEU A CA 1
ATOM 1246 C CA B LEU A 1 79 ? 16.700 -3.018 0.329 0.49 7.68 78 LEU A CA 1
ATOM 1247 C C A LEU A 1 79 ? 15.892 -3.630 -0.846 0.51 8.08 78 LEU A C 1
ATOM 1248 C C B LEU A 1 79 ? 15.910 -3.604 -0.855 0.49 8.17 78 LEU A C 1
ATOM 1249 O O A LEU A 1 79 ? 15.318 -2.900 -1.676 0.48 9.60 78 LEU A O 1
ATOM 1250 O O B LEU A 1 79 ? 15.285 -2.879 -1.645 0.48 9.53 78 LEU A O 1
ATOM 1259 N N A THR A 1 80 ? 15.832 -4.926 -0.855 0.56 10.91 79 THR A N 1
ATOM 1260 N N B THR A 1 80 ? 15.909 -4.879 -0.955 0.44 8.88 79 THR A N 1
ATOM 1261 C CA A THR A 1 80 ? 14.989 -5.682 -1.792 0.51 9.37 79 THR A CA 1
ATOM 1262 C CA B THR A 1 80 ? 15.010 -5.491 -1.911 0.49 8.74 79 THR A CA 1
ATOM 1263 C C A THR A 1 80 ? 14.440 -6.910 -1.053 0.50 8.00 79 THR A C 1
ATOM 1264 C C B THR A 1 80 ? 14.330 -6.530 -1.049 0.50 8.54 79 THR A C 1
ATOM 1265 O O A THR A 1 80 ? 15.107 -7.532 -0.213 0.51 9.86 79 THR A O 1
ATOM 1266 O O B THR A 1 80 ? 14.955 -7.085 -0.150 0.49 9.36 79 THR A O 1
ATOM 1273 N N A GLY A 1 81 ? 13.234 -7.311 -1.419 0.51 7.45 80 GLY A N 1
ATOM 1274 N N B GLY A 1 81 ? 13.075 -6.802 -1.316 0.49 6.05 80 GLY A N 1
ATOM 1275 C CA A GLY A 1 81 ? 12.606 -8.463 -0.811 0.55 7.23 80 GLY A CA 1
ATOM 1276 C CA B GLY A 1 81 ? 12.456 -7.810 -0.482 0.45 7.91 80 GLY A CA 1
ATOM 1277 C C A GLY A 1 81 ? 11.088 -8.329 -0.908 0.50 7.90 80 GLY A C 1
ATOM 1278 C C B GLY A 1 81 ? 11.008 -8.093 -0.849 0.50 7.40 80 GLY A C 1
ATOM 1279 O O A GLY A 1 81 ? 10.565 -7.512 -1.657 0.51 7.90 80 GLY A O 1
ATOM 1280 O O B GLY A 1 81 ? 10.543 -7.769 -1.927 0.49 7.91 80 GLY A O 1
ATOM 1281 N N A THR A 1 82 ? 10.418 -9.095 -0.066 0.52 7.91 81 THR A N 1
ATOM 1282 N N B THR A 1 82 ? 10.346 -8.715 0.110 0.48 7.00 81 THR A N 1
ATOM 1283 C CA A THR A 1 82 ? 8.965 -9.111 -0.081 0.51 8.08 81 THR A CA 1
ATOM 1284 C CA B THR A 1 82 ? 8.980 -9.111 -0.110 0.49 7.90 81 THR A CA 1
ATOM 1285 C C A THR A 1 82 ? 8.269 -8.905 1.256 0.50 7.19 81 THR A C 1
ATOM 1286 C C B THR A 1 82 ? 8.231 -9.178 1.194 0.49 8.36 81 THR A C 1
ATOM 1287 O O A THR A 1 82 ? 8.794 -9.090 2.343 0.48 8.84 81 THR A O 1
ATOM 1288 O O B THR A 1 82 ? 8.721 -9.779 2.140 0.48 7.97 81 THR A O 1
ATOM 1295 N N A TRP A 1 83 ? 6.993 -8.648 1.122 0.50 8.20 82 TRP A N 1
ATOM 1296 N N B TRP A 1 83 ? 7.038 -8.617 1.169 0.50 8.06 82 TRP A N 1
ATOM 1297 C CA A TRP A 1 83 ? 6.082 -8.664 2.243 0.51 9.13 82 TRP A CA 1
ATOM 1298 C CA B TRP A 1 83 ? 6.127 -8.725 2.290 0.49 9.10 82 TRP A CA 1
ATOM 1299 C C A TRP A 1 83 ? 5.109 -9.820 1.955 0.48 9.64 82 TRP A C 1
ATOM 1300 C C B TRP A 1 83 ? 5.130 -9.851 1.964 0.48 9.49 82 TRP A C 1
ATOM 1301 O O A TRP A 1 83 ? 4.628 -9.975 0.811 0.50 10.73 82 TRP A O 1
ATOM 1302 O O B TRP A 1 83 ? 4.617 -9.944 0.824 0.50 10.73 82 TRP A O 1
ATOM 1323 N N A THR A 1 84 ? 4.788 -10.597 2.982 0.51 8.95 83 THR A N 1
ATOM 1324 N N B THR A 1 84 ? 4.813 -10.638 2.979 0.49 8.86 83 THR A N 1
ATOM 1325 C CA A THR A 1 84 ? 3.800 -11.666 2.873 0.53 9.19 83 THR A CA 1
ATOM 1326 C CA B THR A 1 84 ? 3.807 -11.687 2.876 0.47 9.27 83 THR A CA 1
ATOM 1327 C C A THR A 1 84 ? 2.914 -11.599 4.101 0.49 12.81 83 THR A C 1
ATOM 1328 C C B THR A 1 84 ? 2.918 -11.594 4.101 0.49 12.62 83 THR A C 1
ATOM 1329 O O A THR A 1 84 ? 3.270 -11.044 5.125 0.48 13.14 83 THR A O 1
ATOM 1330 O O B THR A 1 84 ? 3.249 -10.987 5.103 0.48 13.08 83 THR A O 1
ATOM 1337 N N A MET A 1 85 ? 1.733 -12.180 4.035 0.47 11.28 84 MET A N 1
ATOM 1338 N N B MET A 1 85 ? 1.758 -12.216 4.047 0.47 11.50 84 MET A N 1
ATOM 1339 C CA A MET A 1 85 ? 0.842 -12.180 5.194 0.54 11.39 84 MET A CA 1
ATOM 1340 C CA B MET A 1 85 ? 0.842 -12.191 5.188 0.46 11.78 84 MET A CA 1
ATOM 1341 C C A MET A 1 85 ? 0.969 -13.543 5.833 0.51 17.03 84 MET A C 1
ATOM 1342 C C B MET A 1 85 ? 0.906 -13.558 5.789 0.49 17.84 84 MET A C 1
ATOM 1343 O O A MET A 1 85 ? 0.689 -14.545 5.185 0.47 20.04 84 MET A O 1
ATOM 1344 O O B MET A 1 85 ? 0.663 -14.545 5.103 0.47 19.64 84 MET A O 1
ATOM 1353 N N A GLU A 1 86 ? 1.451 -13.604 7.064 0.50 19.85 85 GLU A N 1
ATOM 1354 N N B GLU A 1 86 ? 1.277 -13.635 7.042 0.50 16.67 85 GLU A N 1
ATOM 1355 C CA A GLU A 1 86 ? 1.622 -14.859 7.779 0.51 24.99 85 GLU A CA 1
ATOM 1356 C CA B GLU A 1 86 ? 1.420 -14.905 7.700 0.49 16.65 85 GLU A CA 1
ATOM 1357 C C A GLU A 1 86 ? 0.670 -14.854 8.931 0.48 30.29 85 GLU A C 1
ATOM 1358 C C B GLU A 1 86 ? 0.704 -14.874 8.988 0.47 29.20 85 GLU A C 1
ATOM 1359 O O A GLU A 1 86 ? 0.947 -14.237 9.962 0.47 25.73 85 GLU A O 1
ATOM 1360 O O B GLU A 1 86 ? 1.190 -14.299 9.950 0.46 25.36 85 GLU A O 1
ATOM 1371 N N A GLY A 1 87 ? -0.465 -15.502 8.728 0.52 41.04 86 GLY A N 1
ATOM 1372 N N B GLY A 1 87 ? -0.444 -15.471 9.013 0.48 43.25 86 GLY A N 1
ATOM 1373 C CA A GLY A 1 87 ? -1.491 -15.502 9.733 0.57 44.95 86 GLY A CA 1
ATOM 1374 C CA B GLY A 1 87 ? -1.102 -15.425 10.266 0.43 41.93 86 GLY A CA 1
ATOM 1375 C C A GLY A 1 87 ? -2.048 -14.108 9.630 0.56 21.28 86 GLY A C 1
ATOM 1376 C C B GLY A 1 87 ? -1.502 -14.031 10.717 0.44 23.02 86 GLY A C 1
ATOM 1377 O O A GLY A 1 87 ? -2.416 -13.697 8.543 0.52 21.26 86 GLY A O 1
ATOM 1378 O O B GLY A 1 87 ? -1.317 -13.671 11.870 0.48 22.72 86 GLY A O 1
ATOM 1379 N N A ASN A 1 88 ? -2.047 -13.383 10.742 0.48 18.37 87 ASN A N 1
ATOM 1380 N N B ASN A 1 88 ? -2.088 -13.280 9.793 0.45 30.45 87 ASN A N 1
ATOM 1381 C CA A ASN A 1 88 ? -2.505 -12.031 10.673 0.50 15.55 87 ASN A CA 1
ATOM 1382 C CA B ASN A 1 88 ? -2.600 -11.944 10.069 0.38 29.53 87 ASN A CA 1
ATOM 1383 C C A ASN A 1 88 ? -1.385 -11.008 10.748 0.47 16.09 87 ASN A C 1
ATOM 1384 C C B ASN A 1 88 ? -1.625 -10.828 10.379 0.45 25.54 87 ASN A C 1
ATOM 1385 O O A ASN A 1 88 ? -1.605 -9.836 11.002 0.49 19.36 87 ASN A O 1
ATOM 1386 O O B ASN A 1 88 ? -2.028 -9.702 10.683 0.49 21.02 87 ASN A O 1
ATOM 1395 N N A LYS A 1 89 ? -0.156 -11.429 10.498 0.52 12.14 88 LYS A N 1
ATOM 1396 N N B LYS A 1 89 ? -0.358 -11.172 10.275 0.48 14.95 88 LYS A N 1
ATOM 1397 C CA A LYS A 1 89 ? 0.880 -10.427 10.526 0.52 16.48 88 LYS A CA 1
ATOM 1398 C CA B LYS A 1 89 ? 0.749 -10.278 10.488 0.48 15.45 88 LYS A CA 1
ATOM 1399 C C A LYS A 1 89 ? 1.474 -10.226 9.141 0.51 12.89 88 LYS A C 1
ATOM 1400 C C B LYS A 1 89 ? 1.367 -10.088 9.113 0.49 12.93 88 LYS A C 1
ATOM 1401 O O A LYS A 1 89 ? 1.461 -11.152 8.352 0.51 16.12 88 LYS A O 1
ATOM 1402 O O B LYS A 1 89 ? 1.263 -10.982 8.292 0.49 15.88 88 LYS A O 1
ATOM 1413 N N A LEU A 1 90 ? 2.053 -9.054 8.913 0.52 9.67 89 LEU A N 1
ATOM 1414 N N B LEU A 1 90 ? 2.056 -8.977 8.916 0.48 9.81 89 LEU A N 1
ATOM 1415 C CA A LEU A 1 90 ? 2.765 -8.746 7.666 0.51 8.87 89 LEU A CA 1
ATOM 1416 C CA B LEU A 1 90 ? 2.779 -8.720 7.666 0.49 8.80 89 LEU A CA 1
ATOM 1417 C C A LEU A 1 90 ? 4.231 -9.018 7.982 0.48 10.42 89 LEU A C 1
ATOM 1418 C C B LEU A 1 90 ? 4.242 -9.003 7.982 0.48 10.52 89 LEU A C 1
ATOM 1419 O O A LEU A 1 90 ? 4.770 -8.458 8.938 0.47 10.60 89 LEU A O 1
ATOM 1420 O O B LEU A 1 90 ? 4.785 -8.422 8.922 0.47 10.68 89 LEU A O 1
ATOM 1429 N N A VAL A 1 91 ? 4.873 -9.913 7.246 0.52 8.86 90 VAL A N 1
ATOM 1430 N N B VAL A 1 91 ? 4.873 -9.913 7.255 0.48 8.85 90 VAL A N 1
ATOM 1431 C CA A VAL A 1 91 ? 6.243 -10.309 7.468 0.54 9.10 90 VAL A CA 1
ATOM 1432 C CA B VAL A 1 91 ? 6.243 -10.314 7.472 0.46 9.08 90 VAL A CA 1
ATOM 1433 C C A VAL A 1 91 ? 7.068 -9.877 6.256 0.47 9.67 90 VAL A C 1
ATOM 1434 C C B VAL A 1 91 ? 7.071 -9.887 6.262 0.47 9.65 90 VAL A C 1
ATOM 1435 O O A VAL A 1 91 ? 6.750 -10.273 5.128 0.51 10.51 90 VAL A O 1
ATOM 1436 O O B VAL A 1 91 ? 6.750 -10.273 5.131 0.49 10.51 90 VAL A O 1
ATOM 1443 N N A GLY A 1 92 ? 8.074 -9.018 6.478 0.53 8.40 91 GLY A N 1
ATOM 1444 N N B GLY A 1 92 ? 8.088 -9.049 6.482 0.47 8.46 91 GLY A N 1
ATOM 1445 C CA A GLY A 1 92 ? 8.898 -8.530 5.420 0.54 9.63 91 GLY A CA 1
ATOM 1446 C CA B GLY A 1 92 ? 8.909 -8.581 5.410 0.46 9.95 91 GLY A CA 1
ATOM 1447 C C A GLY A 1 92 ? 10.268 -9.183 5.495 0.52 12.60 91 GLY A C 1
ATOM 1448 C C B GLY A 1 92 ? 10.290 -9.208 5.492 0.48 12.59 91 GLY A C 1
ATOM 1449 O O A GLY A 1 92 ? 10.955 -9.126 6.519 0.51 12.44 91 GLY A O 1
ATOM 1450 O O B GLY A 1 92 ? 10.980 -9.095 6.513 0.49 12.39 91 GLY A O 1
ATOM 1451 N N A LYS A 1 93 ? 10.662 -9.815 4.414 0.54 8.77 92 LYS A N 1
ATOM 1452 N N B LYS A 1 93 ? 10.687 -9.867 4.423 0.46 8.89 92 LYS A N 1
ATOM 1453 C CA A LYS A 1 93 ? 11.963 -10.453 4.392 0.52 8.71 92 LYS A CA 1
ATOM 1454 C CA B LYS A 1 93 ? 12.003 -10.478 4.342 0.48 8.69 92 LYS A CA 1
ATOM 1455 C C A LYS A 1 93 ? 12.770 -9.743 3.321 0.52 7.08 92 LYS A C 1
ATOM 1456 C C B LYS A 1 93 ? 12.766 -9.604 3.333 0.48 7.13 92 LYS A C 1
ATOM 1457 O O A LYS A 1 93 ? 12.557 -9.975 2.152 0.53 7.71 92 LYS A O 1
ATOM 1458 O O B LYS A 1 93 ? 12.403 -9.491 2.187 0.47 7.36 92 LYS A O 1
ATOM 1469 N N A PHE A 1 94 ? 13.670 -8.890 3.803 0.51 7.57 93 PHE A N 1
ATOM 1470 N N B PHE A 1 94 ? 13.779 -8.900 3.844 0.49 7.42 93 PHE A N 1
ATOM 1471 C CA A PHE A 1 94 ? 14.542 -8.088 2.979 0.52 8.24 93 PHE A CA 1
ATOM 1472 C CA B PHE A 1 94 ? 14.541 -7.959 3.029 0.48 7.67 93 PHE A CA 1
ATOM 1473 C C A PHE A 1 94 ? 15.999 -8.494 3.142 0.51 7.27 93 PHE A C 1
ATOM 1474 C C B PHE A 1 94 ? 16.018 -8.221 3.083 0.49 9.26 93 PHE A C 1
ATOM 1475 O O A PHE A 1 94 ? 16.397 -9.255 4.035 0.52 7.40 93 PHE A O 1
ATOM 1476 O O B PHE A 1 94 ? 16.493 -8.807 4.038 0.48 8.06 93 PHE A O 1
ATOM 1491 N N A LYS A 1 95 ? 16.745 -7.867 2.234 0.54 8.62 94 LYS A N 1
ATOM 1492 N N B LYS A 1 95 ? 16.699 -7.723 2.061 0.46 9.38 94 LYS A N 1
ATOM 1493 C CA A LYS A 1 95 ? 18.183 -7.892 2.127 0.55 8.32 94 LYS A CA 1
ATOM 1494 C CA B LYS A 1 95 ? 18.135 -7.825 2.049 0.45 9.24 94 LYS A CA 1
ATOM 1495 C C A LYS A 1 95 ? 18.680 -6.540 1.751 0.56 10.15 94 LYS A C 1
ATOM 1496 C C B LYS A 1 95 ? 18.685 -6.494 1.723 0.44 10.56 94 LYS A C 1
ATOM 1497 O O A LYS A 1 95 ? 18.115 -5.892 0.877 0.53 10.88 94 LYS A O 1
ATOM 1498 O O B LYS A 1 95 ? 18.136 -5.810 0.871 0.47 10.90 94 LYS A O 1
ATOM 1509 N N A ARG A 1 96 ? 19.766 -6.118 2.375 0.51 8.98 95 ARG A N 1
ATOM 1510 N N B ARG A 1 96 ? 19.769 -6.113 2.368 0.49 9.01 95 ARG A N 1
ATOM 1511 C CA A ARG A 1 96 ? 20.374 -4.859 1.989 0.54 8.90 95 ARG A CA 1
ATOM 1512 C CA B ARG A 1 96 ? 20.384 -4.859 1.992 0.46 8.90 95 ARG A C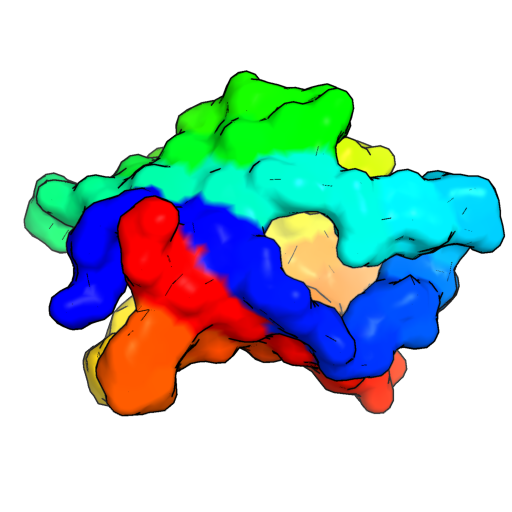A 1
ATOM 1513 C C A ARG A 1 96 ? 21.049 -5.085 0.639 0.57 10.45 95 ARG A C 1
ATOM 1514 C C B ARG A 1 96 ? 21.052 -5.085 0.639 0.43 10.45 95 ARG A C 1
ATOM 1515 O O A ARG A 1 96 ? 21.705 -6.093 0.473 0.52 13.49 95 ARG A O 1
ATOM 1516 O O B ARG A 1 96 ? 21.705 -6.093 0.473 0.48 13.49 95 ARG A O 1
ATOM 1531 N N A VAL A 1 97 ? 20.891 -4.206 -0.291 0.52 9.90 96 VAL A N 1
ATOM 1532 N N B VAL A 1 97 ? 20.894 -4.206 -0.291 0.48 9.90 96 VAL A N 1
ATOM 1533 C CA A VAL A 1 97 ? 21.528 -4.360 -1.579 0.49 11.03 96 VAL A CA 1
ATOM 1534 C CA B VAL A 1 97 ? 21.528 -4.365 -1.579 0.49 11.02 96 VAL A CA 1
ATOM 1535 C C A VAL A 1 97 ? 23.050 -4.232 -1.457 0.49 14.67 96 VAL A C 1
ATOM 1536 C C B VAL A 1 97 ? 23.050 -4.232 -1.457 0.49 14.67 96 VAL A C 1
ATOM 1537 O O A VAL A 1 97 ? 23.762 -4.962 -2.140 0.52 16.76 96 VAL A O 1
ATOM 1538 O O B VAL A 1 97 ? 23.762 -4.962 -2.140 0.48 16.76 96 VAL A O 1
ATOM 1545 N N A ASP A 1 98 ? 23.538 -3.332 -0.605 0.52 11.67 97 ASP A N 1
ATOM 1546 N N B ASP A 1 98 ? 23.538 -3.332 -0.605 0.48 11.67 97 ASP A N 1
ATOM 1547 C CA A ASP A 1 98 ? 25.021 -3.167 -0.489 0.54 10.08 97 ASP A CA 1
ATOM 1548 C CA B ASP A 1 98 ? 25.021 -3.167 -0.489 0.46 10.08 97 ASP A CA 1
ATOM 1549 C C A ASP A 1 98 ? 25.773 -4.360 0.056 0.51 13.78 97 ASP A C 1
ATOM 1550 C C B ASP A 1 98 ? 25.773 -4.360 0.056 0.49 13.78 97 ASP A C 1
ATOM 1551 O O A ASP A 1 98 ? 26.743 -4.900 -0.539 0.50 15.91 97 ASP A O 1
ATOM 1552 O O B ASP A 1 98 ? 26.743 -4.900 -0.539 0.50 15.91 97 ASP A O 1
ATOM 1561 N N A ASN A 1 99 ? 25.394 -4.797 1.247 0.51 13.06 98 ASN A N 1
ATOM 1562 N N B ASN A 1 99 ? 25.394 -4.797 1.247 0.49 13.06 98 ASN A N 1
ATOM 1563 C CA A ASN A 1 99 ? 26.089 -5.841 1.958 0.51 14.08 98 ASN A CA 1
ATOM 1564 C CA B ASN A 1 99 ? 26.089 -5.841 1.958 0.49 14.08 98 ASN A CA 1
ATOM 1565 C C A ASN A 1 99 ? 25.465 -7.219 1.983 0.50 12.42 98 ASN A C 1
ATOM 1566 C C B ASN A 1 99 ? 25.465 -7.219 1.983 0.50 12.42 98 ASN A C 1
ATOM 1567 O O A ASN A 1 99 ? 26.042 -8.144 2.556 0.46 14.00 98 ASN A O 1
ATOM 1568 O O B ASN A 1 99 ? 26.042 -8.144 2.556 0.46 14.00 98 ASN A O 1
ATOM 1577 N N A GLY A 1 100 ? 24.298 -7.363 1.356 0.55 12.08 99 GLY A N 1
ATOM 1578 N N B GLY A 1 100 ? 24.298 -7.363 1.356 0.45 12.08 99 GLY A N 1
ATOM 1579 C CA A GLY A 1 100 ? 23.598 -8.622 1.281 0.55 11.69 99 GLY A CA 1
ATOM 1580 C CA B GLY A 1 100 ? 23.598 -8.622 1.281 0.45 11.69 99 GLY A CA 1
ATOM 1581 C C A GLY A 1 100 ? 23.034 -9.183 2.597 0.48 15.37 99 GLY A C 1
ATOM 1582 C C B GLY A 1 100 ? 23.034 -9.183 2.597 0.48 15.37 99 GLY A C 1
ATOM 1583 O O A GLY A 1 100 ? 22.534 -10.319 2.625 0.53 14.22 99 GLY A O 1
ATOM 1584 O O B GLY A 1 100 ? 22.534 -10.319 2.625 0.47 14.22 99 GLY A O 1
ATOM 1585 N N A LYS A 1 101 ? 23.089 -8.401 3.687 0.49 9.38 100 LYS A N 1
ATOM 1586 N N B LYS A 1 101 ? 23.089 -8.401 3.687 0.49 9.38 100 LYS A N 1
ATOM 1587 C CA A LYS A 1 101 ? 22.607 -8.879 4.981 0.47 10.03 100 LYS A CA 1
ATOM 1588 C CA B LYS A 1 101 ? 22.607 -8.879 4.981 0.47 10.03 100 LYS A CA 1
ATOM 1589 C C A LYS A 1 101 ? 21.082 -8.807 5.135 0.48 7.75 100 LYS A C 1
ATOM 1590 C C B LYS A 1 101 ? 21.082 -8.807 5.135 0.48 7.75 100 LYS A C 1
ATOM 1591 O O A LYS A 1 101 ? 20.458 -7.918 4.586 0.50 10.00 100 LYS A O 1
ATOM 1592 O O B LYS A 1 101 ? 20.458 -7.918 4.586 0.50 10.00 100 LYS A O 1
ATOM 1603 N N A GLU A 1 102 ? 20.530 -9.764 5.855 0.46 8.96 101 GLU A N 1
ATOM 1604 N N B GLU A 1 102 ? 20.530 -9.764 5.855 0.46 8.96 101 GLU A N 1
ATOM 1605 C CA A GLU A 1 102 ? 19.086 -9.815 6.018 0.49 9.16 101 GLU A CA 1
ATOM 1606 C CA B GLU A 1 102 ? 19.086 -9.815 6.018 0.49 9.16 101 GLU A CA 1
ATOM 1607 C C A GLU A 1 102 ? 18.545 -8.792 7.017 0.49 8.45 101 GLU A C 1
ATOM 1608 C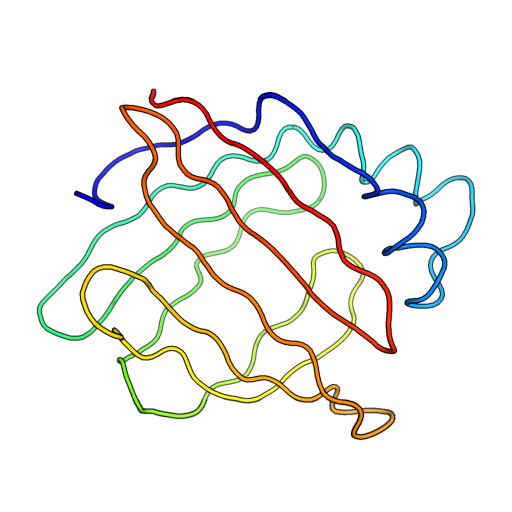 C B GLU A 1 102 ? 18.545 -8.792 7.017 0.49 8.45 101 GLU A C 1
ATOM 1609 O O A GLU A 1 102 ? 19.135 -8.540 8.048 0.50 8.80 101 GLU A O 1
ATOM 1610 O O B GLU A 1 102 ? 19.135 -8.540 8.048 0.50 8.80 101 GLU A O 1
ATOM 1621 N N A LEU A 1 103 ? 17.371 -8.268 6.676 0.50 6.77 102 LEU A N 1
ATOM 1622 N N B LEU A 1 103 ? 17.371 -8.268 6.676 0.50 6.77 102 LEU A N 1
ATOM 1623 C CA A LEU A 1 103 ? 16.643 -7.357 7.556 0.48 7.84 102 LEU A CA 1
ATOM 1624 C CA B LEU A 1 103 ? 16.643 -7.357 7.556 0.48 7.84 102 LEU A CA 1
ATOM 1625 C C A LEU A 1 103 ? 15.214 -7.918 7.578 0.52 7.67 102 LEU A C 1
ATOM 1626 C C B LEU A 1 103 ? 15.214 -7.918 7.578 0.48 7.67 102 LEU A C 1
ATOM 1627 O O A LEU A 1 103 ? 14.631 -8.108 6.522 0.50 9.67 102 LEU A O 1
ATOM 1628 O O B LEU A 1 103 ? 14.631 -8.108 6.522 0.50 9.67 102 LEU A O 1
ATOM 1637 N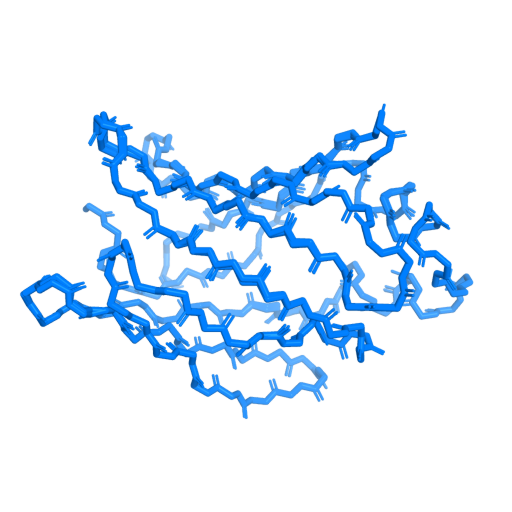 N A ILE A 1 104 ? 14.707 -8.267 8.753 0.53 7.35 103 ILE A N 1
ATOM 1638 N N B ILE A 1 104 ? 14.707 -8.267 8.753 0.47 7.35 103 ILE A N 1
ATOM 1639 C CA A ILE A 1 104 ? 13.351 -8.802 8.847 0.51 7.63 103 ILE A CA 1
ATOM 1640 C CA B ILE A 1 104 ? 13.351 -8.802 8.847 0.49 7.63 103 ILE A CA 1
ATOM 1641 C C A ILE A 1 104 ? 12.498 -7.707 9.492 0.47 9.33 103 ILE A C 1
ATOM 1642 C C B ILE A 1 104 ? 12.498 -7.707 9.492 0.47 9.33 103 ILE A C 1
ATOM 1643 O O A ILE A 1 104 ? 12.934 -7.054 10.435 0.51 9.83 103 ILE A O 1
ATOM 1644 O O B ILE A 1 104 ? 12.934 -7.054 10.435 0.49 9.83 103 ILE A O 1
ATOM 1653 N N A ALA A 1 105 ? 11.311 -7.501 8.938 0.49 8.82 104 ALA A N 1
ATOM 1654 N N B ALA A 1 105 ? 11.311 -7.506 8.938 0.49 8.82 104 ALA A N 1
ATOM 1655 C CA A ALA A 1 105 ? 10.379 -6.524 9.476 0.51 8.97 104 ALA A CA 1
ATOM 1656 C CA B ALA A 1 105 ? 10.379 -6.524 9.476 0.49 8.97 104 ALA A CA 1
ATOM 1657 C C A ALA A 1 105 ? 9.076 -7.249 9.711 0.52 10.28 104 ALA A C 1
ATOM 1658 C C B ALA A 1 105 ? 9.076 -7.249 9.708 0.48 10.28 104 ALA A C 1
ATOM 1659 O O A ALA A 1 105 ? 8.641 -8.046 8.884 0.52 13.08 104 ALA A O 1
ATOM 1660 O O B ALA A 1 105 ? 8.641 -8.046 8.884 0.48 13.08 104 ALA A O 1
ATOM 1663 N N A VAL A 1 106 ? 8.453 -7.008 10.842 0.49 8.46 105 VAL A N 1
ATOM 1664 N N B VAL A 1 106 ? 8.456 -6.997 10.836 0.49 8.46 105 VAL A N 1
ATOM 1665 C CA A VAL A 1 106 ? 7.156 -7.614 11.118 0.49 8.66 105 VAL A CA 1
ATOM 1666 C CA B VAL A 1 106 ? 7.163 -7.604 11.109 0.49 8.73 105 VAL A CA 1
ATOM 1667 C C A VAL A 1 106 ? 6.202 -6.499 11.516 0.50 9.35 105 VAL A C 1
ATOM 1668 C C B VAL A 1 106 ? 6.206 -6.478 11.485 0.50 9.39 105 VAL A C 1
ATOM 1669 O O A VAL A 1 106 ? 6.564 -5.625 12.293 0.51 10.49 105 VAL A O 1
ATOM 1670 O O B VAL A 1 106 ? 6.563 -5.553 12.205 0.49 10.51 105 VAL A O 1
ATOM 1677 N N A ARG A 1 107 ? 4.986 -6.494 10.983 0.50 7.97 106 ARG A N 1
ATOM 1678 N N B ARG A 1 107 ? 4.997 -6.530 10.968 0.50 8.02 106 ARG A N 1
ATOM 1679 C CA A ARG A 1 107 ? 3.990 -5.511 11.369 0.50 6.38 106 ARG A CA 1
ATOM 1680 C CA B ARG A 1 107 ? 3.987 -5.589 11.356 0.50 6.42 106 ARG A CA 1
ATOM 1681 C C A ARG A 1 107 ? 2.774 -6.288 11.848 0.46 9.11 106 ARG A C 1
ATOM 1682 C C B ARG A 1 107 ? 2.870 -6.437 11.983 0.46 8.89 106 ARG A C 1
ATOM 1683 O O A ARG A 1 107 ? 2.209 -7.039 11.068 0.50 6.95 106 ARG A O 1
ATOM 1684 O O B ARG A 1 107 ? 2.429 -7.424 11.403 0.50 7.60 106 ARG A O 1
ATOM 1699 N N A GLU A 1 108 ? 2.393 -6.077 13.095 0.50 8.31 107 GLU A N 1
ATOM 1700 N N B GLU A 1 108 ? 2.483 -6.077 13.198 0.50 8.33 107 GLU A N 1
ATOM 1701 C CA A GLU A 1 108 ? 1.282 -6.823 13.649 0.52 9.26 107 GLU A CA 1
ATOM 1702 C CA B GLU A 1 108 ? 1.430 -6.823 13.862 0.48 9.46 107 GLU A CA 1
ATOM 1703 C C A GLU A 1 108 ? 0.485 -5.933 14.608 0.51 9.18 107 GLU A C 1
ATOM 1704 C C B GLU A 1 108 ? 0.524 -5.835 14.605 0.49 8.37 107 GLU A C 1
ATOM 1705 O O A GLU A 1 108 ? 1.034 -5.090 15.319 0.50 8.21 107 GLU A O 1
ATOM 1706 O O B GLU A 1 108 ? 0.934 -4.720 14.899 0.50 7.30 107 GLU A O 1
ATOM 1717 N N A ILE A 1 109 ? -0.837 -6.144 14.639 0.51 9.20 108 ILE A N 1
ATOM 1718 N N B ILE A 1 109 ? -0.739 -6.231 14.846 0.49 10.02 108 ILE A N 1
ATOM 1719 C CA A ILE A 1 109 ? -1.708 -5.378 15.535 0.51 9.69 108 ILE A CA 1
ATOM 1720 C CA B ILE A 1 109 ? -1.683 -5.378 15.570 0.49 9.41 108 ILE A CA 1
ATOM 1721 C C A ILE A 1 109 ? -1.729 -5.954 16.951 0.49 10.47 108 ILE A C 1
ATOM 1722 C C B ILE A 1 109 ? -1.754 -5.933 16.973 0.49 10.22 108 ILE A C 1
ATOM 1723 O O A ILE A 1 109 ? -1.808 -7.162 17.133 0.48 14.34 108 ILE A O 1
ATOM 1724 O O B ILE A 1 109 ? -1.847 -7.141 17.136 0.48 14.48 108 ILE A O 1
ATOM 1733 N N A SER A 1 110 ? -1.665 -5.100 17.954 0.50 11.79 109 SER A N 1
ATOM 1734 N N B SER A 1 110 ? -1.658 -5.079 17.969 0.50 11.81 109 SER A N 1
ATOM 1735 C CA A SER A 1 110 ? -1.711 -5.496 19.354 0.54 16.75 109 SER A CA 1
ATOM 1736 C CA B SER A 1 110 ? -1.718 -5.496 19.360 0.46 16.82 109 SER A CA 1
ATOM 1737 C C A SER A 1 110 ? -2.727 -4.565 19.949 0.50 14.72 109 SER A C 1
ATOM 1738 C C B SER A 1 110 ? -2.730 -4.565 19.952 0.50 14.74 109 SER A C 1
ATOM 1739 O O A SER A 1 110 ? -2.457 -3.388 20.125 0.52 15.65 109 SER A O 1
ATOM 1740 O O B SER A 1 110 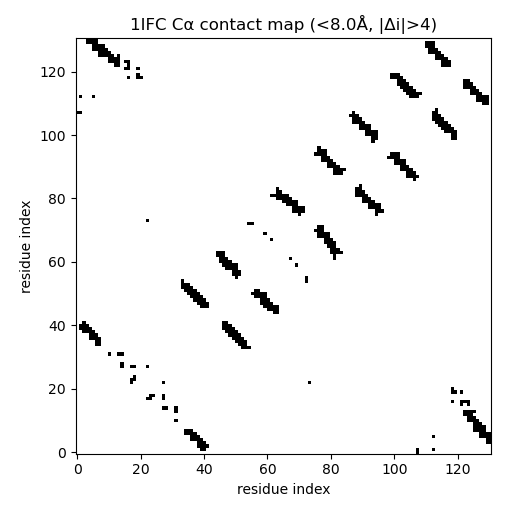? -2.457 -3.388 20.125 0.48 15.65 109 SER A O 1
ATOM 1745 N N A GLY A 1 111 ? -3.915 -5.100 20.184 0.48 24.09 110 GLY A N 1
ATOM 1746 N N B GLY A 1 111 ? -3.915 -5.100 20.184 0.48 24.00 110 GLY A N 1
ATOM 1747 C CA A GLY A 1 111 ? -5.000 -4.293 20.685 0.51 24.04 110 GLY A CA 1
ATOM 1748 C CA B GLY A 1 111 ? -5.004 -4.293 20.685 0.49 24.00 110 GLY A CA 1
ATOM 1749 C C A GLY A 1 111 ? -5.312 -3.254 19.630 0.52 19.44 110 GLY A C 1
ATOM 1750 C C B GLY A 1 111 ? -5.312 -3.254 19.630 0.48 19.46 110 GLY A C 1
ATOM 1751 O O A GLY A 1 111 ? -5.719 -3.568 18.514 0.53 29.49 110 GLY A O 1
ATOM 1752 O O B GLY A 1 111 ? -5.719 -3.568 18.514 0.47 29.43 110 GLY A O 1
ATOM 1753 N N A ASN A 1 112 ? -5.089 -1.989 19.952 0.52 19.50 111 ASN A N 1
ATOM 1754 N N B ASN A 1 112 ? -5.081 -1.989 19.946 0.48 19.46 111 ASN A N 1
ATOM 1755 C CA A ASN A 1 112 ? -5.313 -0.966 18.969 0.51 12.65 111 ASN A CA 1
ATOM 1756 C CA B ASN A 1 112 ? -5.306 -0.966 18.953 0.49 12.74 111 ASN A CA 1
ATOM 1757 C C A ASN A 1 112 ? -4.012 -0.287 18.511 0.44 15.02 111 ASN A C 1
ATOM 1758 C C B ASN A 1 112 ? -4.012 -0.262 18.505 0.44 14.60 111 ASN A C 1
ATOM 1759 O O A ASN A 1 112 ? -4.010 0.818 17.991 0.47 15.36 111 ASN A O 1
ATOM 1760 O O B ASN A 1 112 ? -4.031 0.849 17.997 0.47 15.47 111 ASN A O 1
ATOM 1769 N N A GLU A 1 113 ? -2.895 -0.976 18.724 0.51 11.19 112 GLU A N 1
ATOM 1770 N N B GLU A 1 113 ? -2.870 -0.904 18.702 0.49 11.28 112 GLU A N 1
ATOM 1771 C CA A GLU A 1 113 ? -1.613 -0.426 18.320 0.51 10.23 112 GLU A CA 1
ATOM 1772 C CA B GLU A 1 113 ? -1.617 -0.287 18.314 0.49 9.35 112 GLU A CA 1
ATOM 1773 C C A GLU A 1 113 ? -1.092 -1.270 17.148 0.49 9.41 112 GLU A C 1
ATOM 1774 C C B GLU A 1 113 ? -0.949 -1.136 17.255 0.49 10.82 112 GLU A C 1
ATOM 1775 O O A GLU A 1 113 ? -1.574 -2.365 16.888 0.49 10.33 112 GLU A O 1
ATOM 1776 O O B GLU A 1 113 ? -1.141 -2.349 17.236 0.49 9.32 112 GLU A O 1
ATOM 1787 N N A LEU A 1 114 ? -0.134 -0.709 16.422 0.53 7.66 113 LEU A N 1
ATOM 1788 N N B LEU A 1 114 ? -0.126 -0.509 16.419 0.47 7.67 113 LEU A N 1
ATOM 1789 C CA A LEU A 1 114 ? 0.528 -1.378 15.313 0.49 6.95 113 LEU A CA 1
ATOM 1790 C CA B LEU A 1 114 ? 0.593 -1.295 15.438 0.49 7.94 113 LEU A CA 1
ATOM 1791 C C A LEU A 1 114 ? 2.003 -1.429 15.729 0.51 5.83 113 LEU A C 1
ATOM 1792 C C B LEU A 1 114 ? 2.037 -1.496 15.958 0.49 5.73 113 LEU A C 1
ATOM 1793 O O A LEU A 1 114 ? 2.628 -0.401 15.961 0.54 6.23 113 LEU A O 1
ATOM 1794 O O B LEU A 1 114 ? 2.664 -0.534 16.381 0.46 6.54 113 LEU A O 1
ATOM 1803 N N A ILE A 1 115 ? 2.516 -2.617 15.895 0.52 7.64 114 ILE A N 1
ATOM 1804 N N B ILE A 1 115 ? 2.506 -2.740 15.986 0.48 7.60 114 ILE A N 1
ATOM 1805 C CA A ILE A 1 115 ? 3.887 -2.725 16.331 0.52 6.48 114 ILE A CA 1
ATOM 1806 C CA B ILE A 1 115 ? 3.867 -3.018 16.437 0.48 5.33 114 ILE A CA 1
ATOM 1807 C C A ILE A 1 115 ? 4.707 -3.270 15.175 0.49 7.03 114 ILE A C 1
ATOM 1808 C C B ILE A 1 115 ? 4.693 -3.265 15.172 0.49 7.00 114 ILE A C 1
ATOM 1809 O O A ILE A 1 115 ? 4.462 -4.385 14.696 0.52 6.70 114 ILE A O 1
ATOM 1810 O O B ILE A 1 115 ? 4.325 -4.087 14.345 0.48 7.00 114 ILE A O 1
ATOM 1819 N N A GLN A 1 116 ? 5.710 -2.478 14.811 0.50 5.65 115 GLN A N 1
ATOM 1820 N N B GLN A 1 116 ? 5.787 -2.524 15.009 0.50 5.99 115 GLN A N 1
ATOM 1821 C CA A GLN A 1 116 ? 6.655 -2.838 13.793 0.50 6.22 115 GLN A CA 1
ATOM 1822 C CA B GLN A 1 116 ? 6.632 -2.745 13.859 0.50 6.19 115 GLN A CA 1
ATOM 1823 C C A GLN A 1 116 ? 7.945 -3.270 14.467 0.48 7.25 115 GLN A C 1
ATOM 1824 C C B GLN A 1 116 ? 7.983 -3.146 14.373 0.48 7.48 115 GLN A C 1
ATOM 1825 O O A GLN A 1 116 ? 8.513 -2.514 15.256 0.50 7.30 115 GLN A O 1
ATOM 1826 O O B GLN A 1 116 ? 8.652 -2.313 14.971 0.50 6.80 115 GLN A O 1
ATOM 1837 N N A THR A 1 117 ? 8.399 -4.473 14.144 0.49 6.15 116 THR A N 1
ATOM 1838 N N B THR A 1 117 ? 8.367 -4.391 14.135 0.49 6.35 116 THR A N 1
ATOM 1839 C CA A THR A 1 117 ? 9.613 -5.028 14.733 0.50 6.59 116 THR A CA 1
ATOM 1840 C CA B THR A 1 117 ? 9.633 -4.864 14.652 0.50 6.92 116 THR A CA 1
ATOM 1841 C C A THR A 1 117 ? 10.620 -5.301 13.637 0.48 5.99 116 THR A C 1
ATOM 1842 C C B THR A 1 117 ? 10.630 -4.977 13.502 0.48 5.88 116 THR A C 1
ATOM 1843 O O A THR A 1 117 ? 10.289 -5.907 12.631 0.49 5.67 116 THR A O 1
ATOM 1844 O O B THR A 1 117 ? 10.277 -5.311 12.380 0.49 6.52 116 THR A O 1
ATOM 1851 N N A TYR A 1 118 ? 11.839 -4.864 13.887 0.52 6.79 117 TYR A N 1
ATOM 1852 N N B TYR A 1 118 ? 11.877 -4.632 13.803 0.48 5.29 117 TYR A N 1
ATOM 1853 C CA A TYR A 1 118 ? 12.907 -5.110 12.948 0.50 6.56 117 TYR A CA 1
ATOM 1854 C CA B TYR A 1 118 ? 12.910 -4.894 12.822 0.50 6.66 117 TYR A CA 1
ATOM 1855 C C A TYR A 1 118 ? 13.933 -6.000 13.640 0.50 6.50 117 TYR A C 1
ATOM 1856 C C B TYR A 1 118 ? 13.951 -5.753 13.508 0.50 6.96 117 TYR A C 1
ATOM 1857 O O A TYR A 1 118 ? 14.120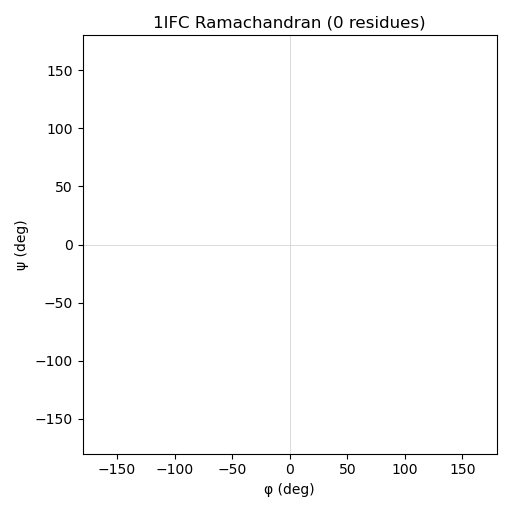 -5.912 14.865 0.51 7.39 117 TYR A O 1
ATOM 1858 O O B TYR A 1 118 ? 14.245 -5.532 14.692 0.49 7.51 117 TYR A O 1
ATOM 1875 N N A THR A 1 119 ? 14.604 -6.823 12.863 0.49 5.66 118 THR A N 1
ATOM 1876 N N B THR A 1 119 ? 14.532 -6.684 12.756 0.49 5.90 118 THR A N 1
ATOM 1877 C CA A THR A 1 119 ? 15.789 -7.542 13.358 0.49 7.04 118 THR A CA 1
ATOM 1878 C CA B THR A 1 119 ? 15.685 -7.455 13.248 0.49 8.37 118 THR A CA 1
ATOM 1879 C C A THR A 1 119 ? 16.835 -7.419 12.268 0.48 6.27 118 THR A C 1
ATOM 1880 C C B THR A 1 119 ? 16.818 -7.265 12.233 0.48 5.89 118 THR A C 1
ATOM 1881 O O A THR A 1 119 ? 16.562 -7.645 11.096 0.50 7.47 118 THR A O 1
ATOM 1882 O O B THR A 1 119 ? 16.603 -7.280 11.030 0.50 7.13 118 THR A O 1
ATOM 1889 N N A TYR A 1 120 ? 18.046 -7.059 12.703 0.51 7.06 119 TYR A N 1
ATOM 1890 N N B TYR A 1 120 ? 18.038 -7.069 12.738 0.49 7.02 119 TYR A N 1
ATOM 1891 C CA A TYR A 1 120 ? 19.166 -6.910 11.795 0.52 6.61 119 TYR A CA 1
ATOM 1892 C CA B TYR A 1 120 ? 19.169 -6.895 11.835 0.48 6.87 119 TYR A CA 1
ATOM 1893 C C A TYR A 1 120 ? 20.426 -7.249 12.575 0.48 6.77 119 TYR A C 1
ATOM 1894 C C B TYR A 1 120 ? 20.432 -7.244 12.603 0.48 6.66 119 TYR A C 1
ATOM 1895 O O A TYR A 1 120 ? 20.663 -6.668 13.618 0.50 7.62 119 TYR A O 1
ATOM 1896 O O B TYR A 1 120 ? 20.677 -6.673 13.649 0.50 7.71 119 TYR A O 1
ATOM 1913 N N A GLU A 1 121 ? 21.176 -8.231 12.073 0.51 9.05 120 GLU A N 1
ATOM 1914 N N B GLU A 1 121 ? 21.175 -8.221 12.086 0.49 9.04 120 GLU A N 1
ATOM 1915 C CA A GLU A 1 121 ? 22.432 -8.627 12.684 0.50 9.27 120 GLU A CA 1
ATOM 1916 C CA B GLU A 1 121 ? 22.432 -8.627 12.681 0.50 9.28 120 GLU A CA 1
ATOM 1917 C C A GLU A 1 121 ? 22.377 -8.823 14.182 0.46 8.10 120 GLU A C 1
ATOM 1918 C C B GLU A 1 121 ? 22.380 -8.823 14.179 0.46 8.10 120 GLU A C 1
ATOM 1919 O O A GLU A 1 121 ? 23.249 -8.380 14.918 0.49 10.34 120 GLU A O 1
ATOM 1920 O O B GLU A 1 121 ? 23.249 -8.380 14.918 0.49 10.35 120 GLU A O 1
ATOM 1931 N N A GLY A 1 122 ? 21.321 -9.460 14.661 0.50 7.48 121 GLY A N 1
ATOM 1932 N N B GLY A 1 122 ? 21.328 -9.476 14.652 0.50 7.53 121 GLY A N 1
ATOM 1933 C CA A GLY A 1 122 ? 21.253 -9.717 16.077 0.53 8.75 121 GLY A CA 1
ATOM 1934 C CA B GLY A 1 122 ? 21.254 -9.748 16.065 0.47 8.75 121 GLY A CA 1
ATOM 1935 C C A GLY A 1 122 ? 20.700 -8.643 16.986 0.50 8.52 121 GLY A C 1
ATOM 1936 C C B GLY A 1 122 ? 20.704 -8.668 16.970 0.50 8.53 121 GLY A C 1
ATOM 1937 O O A GLY A 1 122 ? 20.712 -8.822 18.192 0.50 10.75 121 GLY A O 1
ATOM 1938 O O B GLY A 1 122 ? 20.723 -8.833 18.179 0.50 10.75 121 GLY A O 1
ATOM 1939 N N A VAL A 1 123 ? 20.187 -7.547 16.397 0.50 7.70 122 VAL A N 1
ATOM 1940 N N B VAL A 1 123 ? 20.170 -7.583 16.394 0.50 7.82 122 VAL A N 1
ATOM 1941 C CA A VAL A 1 123 ? 19.602 -6.463 17.155 0.49 7.68 122 VAL A CA 1
ATOM 1942 C CA B VAL A 1 123 ? 19.615 -6.524 17.208 0.49 7.34 122 VAL A CA 1
ATOM 1943 C C A VAL A 1 123 ? 18.119 -6.391 16.754 0.51 7.93 122 VAL A C 1
ATOM 1944 C C B VAL A 1 123 ? 18.138 -6.334 16.854 0.49 8.18 122 VAL A C 1
ATOM 1945 O O A VAL A 1 123 ? 17.767 -6.653 15.613 0.51 7.89 122 VAL A O 1
ATOM 1946 O O B VAL A 1 123 ? 17.804 -6.190 15.682 0.49 8.35 122 VAL A O 1
ATOM 1953 N N A GLU A 1 124 ? 17.287 -6.067 17.703 0.54 9.70 123 GLU A N 1
ATOM 1954 N N B GLU A 1 124 ? 17.307 -6.313 17.872 0.46 7.42 123 GLU A N 1
ATOM 1955 C CA A GLU A 1 124 ? 15.857 -5.954 17.465 0.52 7.68 123 GLU A CA 1
ATOM 1956 C CA B GLU A 1 124 ? 15.892 -6.067 17.631 0.48 8.43 123 GLU A CA 1
ATOM 1957 C C A GLU A 1 124 ? 15.422 -4.591 17.919 0.47 10.17 123 GLU A C 1
ATOM 1958 C C B GLU A 1 124 ? 15.517 -4.606 17.954 0.47 9.76 123 GLU A C 1
ATOM 1959 O O A GLU A 1 124 ? 15.771 -4.185 19.034 0.47 11.63 123 GLU A O 1
ATOM 1960 O O B GLU A 1 124 ? 16.080 -3.933 18.818 0.47 11.41 123 GLU A O 1
ATOM 1971 N N A ALA A 1 125 ? 14.609 -3.933 17.105 0.49 7.77 124 ALA A N 1
ATOM 1972 N N B ALA A 1 125 ? 14.530 -4.077 17.252 0.49 7.94 124 ALA A N 1
ATOM 1973 C CA A ALA A 1 125 ? 14.029 -2.653 17.481 0.52 8.13 124 ALA A CA 1
ATOM 1974 C CA B ALA A 1 125 ? 14.024 -2.750 17.562 0.48 8.11 124 ALA A CA 1
ATOM 1975 C C A ALA A 1 125 ? 12.556 -2.663 17.123 0.50 6.19 124 ALA A C 1
ATOM 1976 C C B ALA A 1 125 ? 12.525 -2.843 17.365 0.50 6.05 124 ALA A C 1
ATOM 1977 O O A ALA A 1 125 ? 12.116 -3.321 16.209 0.51 6.56 124 ALA A O 1
ATOM 1978 O O B ALA A 1 125 ? 12.053 -3.640 16.597 0.49 6.13 124 ALA A O 1
ATOM 1981 N N A LYS A 1 126 ? 11.801 -1.845 17.850 0.50 6.97 125 LYS A N 1
ATOM 1982 N N B LYS A 1 126 ? 11.773 -2.020 18.095 0.50 6.12 125 LYS A N 1
ATOM 1983 C CA A LYS A 1 126 ? 10.394 -1.753 17.540 0.54 4.72 125 LYS A CA 1
ATOM 1984 C CA B LYS A 1 126 ? 10.343 -1.984 17.860 0.46 6.64 125 LYS A CA 1
ATOM 1985 C C A LYS A 1 126 ? 10.018 -0.298 17.468 0.55 7.20 125 LYS A C 1
ATOM 1986 C C B LYS A 1 126 ? 9.961 -0.539 17.741 0.45 6.76 125 LYS A C 1
ATOM 1987 O O A LYS A 1 126 ? 10.618 0.556 18.145 0.51 7.26 125 LYS A O 1
ATOM 1988 O O B LYS A 1 126 ? 10.503 0.319 18.442 0.49 8.20 125 LYS A O 1
ATOM 1999 N N A ARG A 1 127 ? 9.020 -0.025 16.644 0.54 5.45 126 ARG A N 1
ATOM 2000 N N B ARG A 1 127 ? 8.992 -0.246 16.888 0.46 6.32 126 ARG A N 1
ATOM 2001 C CA A ARG A 1 127 ? 8.345 1.281 16.550 0.55 5.39 126 ARG A CA 1
ATOM 2002 C CA B ARG A 1 127 ? 8.397 1.096 16.751 0.45 5.88 126 ARG A CA 1
ATOM 2003 C C A ARG A 1 127 ? 6.882 0.977 16.650 0.52 4.79 126 ARG A C 1
ATOM 2004 C C B ARG A 1 127 ? 6.936 0.828 16.932 0.48 4.99 126 ARG A C 1
ATOM 2005 O O A ARG A 1 127 ? 6.370 0.144 15.924 0.51 5.55 126 ARG A O 1
ATOM 2006 O O B ARG A 1 127 ? 6.421 -0.082 16.303 0.49 5.32 126 ARG A O 1
ATOM 2021 N N A ILE A 1 128 ? 6.234 1.564 17.653 0.50 6.49 127 ILE A N 1
ATOM 2022 N N B ILE A 1 128 ? 6.286 1.574 17.844 0.50 6.10 127 ILE A N 1
ATOM 2023 C CA A ILE A 1 128 ? 4.844 1.240 17.957 0.49 5.50 127 ILE A CA 1
ATOM 2024 C CA B ILE A 1 128 ? 4.882 1.342 18.135 0.49 5.56 127 ILE A CA 1
ATOM 2025 C C A ILE A 1 128 ? 4.023 2.468 17.725 0.46 5.16 127 ILE A C 1
ATOM 2026 C C B ILE A 1 128 ? 4.035 2.504 17.678 0.46 5.39 127 ILE A C 1
ATOM 2027 O O A ILE A 1 128 ? 4.349 3.538 18.251 0.48 5.99 127 ILE A O 1
ATOM 2028 O O B ILE A 1 128 ? 4.364 3.666 17.925 0.48 6.72 127 ILE A O 1
ATOM 2037 N N A PHE A 1 129 ? 2.979 2.278 16.907 0.50 6.94 128 PHE A N 1
ATOM 2038 N N B PHE A 1 129 ? 2.934 2.211 16.967 0.50 6.76 128 PHE A N 1
ATOM 2039 C CA A PHE A 1 129 ? 2.092 3.281 16.459 0.55 6.60 128 PHE A CA 1
ATOM 2040 C CA B PHE A 1 129 ? 2.110 3.255 16.437 0.45 6.63 128 PHE A CA 1
ATOM 2041 C C A PHE A 1 129 ? 0.742 3.199 17.152 0.50 8.26 128 PHE A C 1
ATOM 2042 C C B PHE A 1 129 ? 0.728 3.224 17.029 0.50 8.43 128 PHE A C 1
ATOM 2043 O O A PHE A 1 129 ? 0.314 2.129 17.600 0.50 9.83 128 PHE A O 1
ATOM 2044 O O B PHE A 1 129 ? 0.202 2.139 17.230 0.50 8.28 128 PHE A O 1
ATOM 2059 N N A LYS A 1 130 ? 0.128 4.366 17.205 0.52 9.14 129 LYS A N 1
ATOM 2060 N N B LYS A 1 130 ? 0.174 4.412 17.246 0.48 8.76 129 LYS A N 1
ATOM 2061 C CA A LYS A 1 130 ? -1.217 4.494 17.722 0.52 9.68 129 LYS A CA 1
ATOM 2062 C CA B LYS A 1 130 ? -1.196 4.494 17.716 0.48 9.85 129 LYS A CA 1
ATOM 2063 C C A LYS A 1 130 ? -2.053 4.859 16.528 0.51 8.86 129 LYS A C 1
ATOM 2064 C C B LYS A 1 130 ? -2.038 4.854 16.525 0.49 8.80 129 LYS A C 1
ATOM 2065 O O A LYS A 1 130 ? -1.642 5.584 15.632 0.50 9.96 129 LYS A O 1
ATOM 2066 O O B LYS A 1 130 ? -1.638 5.584 15.626 0.50 9.97 129 LYS A O 1
ATOM 2077 N N A LYS A 1 131 ? -3.251 4.318 16.532 0.50 10.22 130 LYS A N 1
ATOM 2078 N N B LYS A 1 131 ? -3.253 4.335 16.528 0.50 10.26 130 LYS A N 1
ATOM 2079 C CA A LYS A 1 131 ? -4.269 4.596 15.538 0.50 13.77 130 LYS A CA 1
ATOM 2080 C CA B LYS A 1 131 ? -4.192 4.587 15.466 0.50 13.79 130 LYS A CA 1
ATOM 2081 C C A LYS A 1 131 ? -4.797 6.049 15.636 0.48 13.04 130 LYS A C 1
ATOM 2082 C C B LYS A 1 131 ? -4.727 6.006 15.629 0.48 13.04 130 LYS A C 1
ATOM 2083 O O A LYS A 1 131 ? -5.357 6.454 16.670 0.46 17.81 130 LYS A O 1
ATOM 2084 O O B LYS A 1 131 ? -5.136 6.381 16.729 0.46 17.81 130 LYS A O 1
ATOM 2095 N N A GLU A 1 132 ? -4.606 6.747 14.511 0.50 14.24 131 GLU A N 1
ATOM 2096 N N B GLU A 1 132 ? -4.606 6.747 14.511 0.50 14.23 131 GLU A N 1
ATOM 2097 C CA A GLU A 1 132 ? -5.343 7.985 14.132 0.49 17.94 131 GLU A CA 1
ATOM 2098 C CA B GLU A 1 132 ? -5.343 7.985 14.132 0.49 17.93 131 GLU A CA 1
ATOM 2099 C C A GLU A 1 132 ? -4.385 9.186 14.060 0.51 34.65 131 GLU A C 1
ATOM 2100 C C B GLU A 1 132 ? -4.536 9.278 14.340 0.49 34.65 131 GLU A C 1
ATOM 2101 O O A GLU A 1 132 ? -4.247 9.942 15.032 0.46 59.26 131 GLU A O 1
ATOM 2102 O O B GLU A 1 132 ? -4.554 9.864 15.432 0.46 59.25 131 GLU A O 1
#

B-factor: mean 19.49, std 15.0, range [4.72, 96.67]

Radius of gyration: 13.88 Å; Cα contacts (8 Å, |Δi|>4): 592; chains: 1; bounding box: 33×30×27 Å

Solvent-accessible surface area: 7085 Å² total; per-residue (Å²): 109,15,80,26,36,6,76,29,68,98,49,92,83,28,55,124,6,6,80,109,10,68,26,89,87,89,108,36,111,90,5,17,134,7,82,16,79,1,41,0,71,90,148,55,86,106,2,35,2,94,14,34,16,97,85,48,107,56,85,15,73,5,78,26,48,74,107,36,82,39,40,23,49,72,50,16,112,3,58,13,28,14,38,74,82,65,134,97,1,16,0,103,9,113,24,86,106,67,45,85,101,2,38,4,28,22,51,61,51,76,110,24,0,29,3,17,26,50,8,76,81,29,92,0,53,4,7,0,92,73,172

Organism: Rattus norvegicus (NCBI:txid10116)

CATH classification: 2.40.128.20

Foldseek 3Di:
DPAAKWWWDAKFCQLVVVVVVVDDDVVSVCVRQFRWMWHWDDDVQKIWIWIDTNQDTDIDIDGAPDWDWDADSVGFIKIWHWHQDPNKIWIWIAGPPPRFTKIWIWHQDPQKIWIWIDGPHDIMIIIIGGD

Nearest PDB structures (foldseek):
  1icn-assembly1_A  TM=1.003E+00  e=5.185E-22  Rattus norvegicus
  3akn-assembly1_A  TM=9.913E-01  e=1.757E-21  Rattus norvegicus
  1dc9-assembly1_A  TM=9.968E-01  e=3.404E-21  Rattus norvegicus
  6l7k-assembly1_A  TM=9.171E-01  e=6.807E-16  Homo sapiens
  2mo5-assembly1_A  TM=9.187E-01  e=2.725E-16  Homo sapiens

InterPro domains:
  IPR000463 Cytosolic fatty-acid binding [PR00178] (3-25)
  IPR000463 Cytosolic fatty-acid binding [PR00178] (62-78)
  IPR000463 Cytosolic fatty-acid binding [PR00178] (111-131)
  IPR000463 Cytosolic fatty-acid binding [PS00214] (5-22)
  IPR000566 Lipocalin/cytosolic fatty-acid binding domain [PF00061] (5-132)
  IPR012674 Calycin [G3DSA:2.40.128.20] (1-131)
  IPR012674 Calycin [SSF50814] (2-131)
  IPR031259 Intracellular lipid binding protein [PTHR11955] (2-131)
  IPR031272 Fatty acid-binding protein, intestinal [cd19445] (2-131)

Secondary structure (DSSP, 8-state):
---EEEEEEEEESHHHHHHHHT--HHHHHHHTT---EEEEEEETTEEEEEEE-SS-EEEEEEETT--EEEE-TTS-EEEEEEEEETTEEEEEEEETTT--EEEEEEEEETTEEEEEEEETTEEEEEEEEE-